Protein AF-A0A7X7BXB7-F1 (afdb_monomer_lite)

Sequence (215 aa):
MKTTFNKAFLAKDCDIIKVPRLQRDYVQGTNTGVKEGFCQSIISAIDKDNRIPMDLNFVYGLHENQYFIPIDGQQRLTTLWILHLYIHSRSSSIDEICQFQYFTRDSARLFCDAIRLHLRDICHKDTLNIEDQKWYYDSWSKDTTVVGIIATLTYFHDAWKSKEVSFFDEAWKFVYEQLHSLILDMQRNKKAEIFKEAVSTDEAPDYLQVISEPM

Secondary structure (DSSP, 8-state):
----STTSSSTTSPPEEEE-TTPPP--TTT-HHHHHHHHHHHHHHHHSSS---------EEEEETTEEEEEE-HHHHHHHHHHHHHHHHHSS--SPPPPEEESS-HHHHHHHHHHHHHHHHHTTSSS--GGGSTT--GGGGG-HHHHHHHHHHHHHHHHHTTS-HHHHHHHHHHHHHHHHHHHHHHHH-GGGGGGSSPPPTTT-TTHHHH-SS--

Foldseek 3Di:
DDDAPPADFFPDLHQAEEEDPVDDALQCLVPCVSLCVQVVLLLVQLVDPNRDQRCLDAFAFDDDRSYTYTPDCRSSVLLLLLVLLLLVLLAPDPTDRHHYAHNPCVLLRLLSVVCSVCVNVQLQDLFSPVCPDPSHDPVSVVGRNSSSSNSSNRVVSNSDNPPHNVSSNVSNVVSVVSVVVSVSVNVVPCPNVVVPDWDDCVNPVCPCVPDVDTD

Radius of gyration: 18.43 Å; chains: 1; bounding box: 36×47×54 Å

Structure (mmCIF, N/CA/C/O backbone):
data_AF-A0A7X7BXB7-F1
#
_entry.id   AF-A0A7X7BXB7-F1
#
loop_
_atom_site.group_PDB
_atom_site.id
_atom_site.type_symbol
_atom_site.label_atom_id
_atom_site.label_alt_id
_atom_site.label_comp_id
_atom_site.label_asym_id
_atom_site.label_entity_id
_atom_site.label_seq_id
_atom_site.pdbx_PDB_ins_code
_atom_site.Cartn_x
_atom_site.Cartn_y
_atom_site.Cartn_z
_atom_site.occupancy
_atom_site.B_iso_or_equiv
_atom_site.auth_seq_id
_atom_site.auth_comp_id
_atom_site.auth_asym_id
_atom_site.auth_atom_id
_atom_site.pdbx_PDB_model_num
ATOM 1 N N . MET A 1 1 ? -1.417 14.103 -34.517 1.00 29.70 1 MET A N 1
ATOM 2 C CA . MET A 1 1 ? -1.374 14.881 -33.261 1.00 29.70 1 MET A CA 1
ATOM 3 C C . MET A 1 1 ? -0.808 13.946 -32.199 1.00 29.70 1 MET A C 1
ATOM 5 O O . MET A 1 1 ? -1.381 12.886 -32.001 1.00 29.70 1 MET A O 1
ATOM 9 N N . LYS A 1 2 ? 0.399 14.223 -31.683 1.00 29.23 2 LYS A N 1
ATOM 10 C CA . LYS A 1 2 ? 1.113 13.343 -30.740 1.00 29.23 2 LYS A CA 1
ATOM 11 C C . LYS A 1 2 ? 0.559 13.586 -29.341 1.00 29.23 2 LYS A C 1
ATOM 13 O O . LYS A 1 2 ? 0.754 14.672 -28.806 1.00 29.23 2 LYS A O 1
ATOM 18 N N . THR A 1 3 ? -0.119 12.599 -28.776 1.00 24.55 3 THR A N 1
ATOM 19 C CA . THR A 1 3 ? -0.618 12.668 -27.403 1.00 24.55 3 THR A CA 1
ATOM 20 C C . THR A 1 3 ? 0.348 11.892 -26.519 1.00 24.55 3 THR A C 1
ATOM 22 O O . THR A 1 3 ? 0.518 10.687 -26.680 1.00 24.55 3 THR A O 1
ATOM 25 N N . THR A 1 4 ? 1.051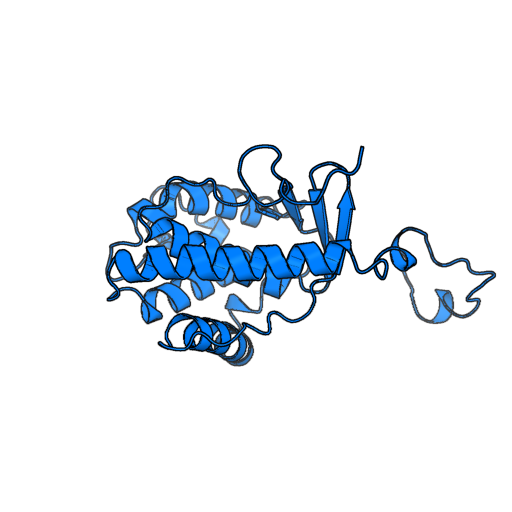 12.609 -25.650 1.00 32.56 4 THR A N 1
ATOM 26 C CA . THR A 1 4 ? 1.964 12.055 -24.648 1.00 32.56 4 THR A CA 1
ATOM 27 C C . THR A 1 4 ? 1.170 11.563 -23.440 1.00 32.56 4 THR A C 1
ATOM 29 O O . THR A 1 4 ? 0.154 12.150 -23.074 1.00 32.56 4 THR A O 1
ATOM 32 N N . PHE A 1 5 ? 1.688 10.519 -22.805 1.00 37.44 5 PHE A N 1
ATOM 33 C CA . PHE A 1 5 ? 1.173 9.740 -21.675 1.00 37.44 5 PHE A CA 1
ATOM 34 C C . PHE A 1 5 ? 0.815 10.481 -20.366 1.00 37.44 5 PHE A C 1
ATOM 36 O O . PHE A 1 5 ? 0.563 9.870 -19.333 1.00 37.44 5 PHE A O 1
ATOM 43 N N . ASN A 1 6 ? 0.742 11.808 -20.376 1.00 30.59 6 ASN A N 1
ATOM 44 C CA . ASN A 1 6 ? 0.445 12.638 -19.204 1.00 30.59 6 ASN A CA 1
ATOM 45 C C . ASN A 1 6 ? -0.943 12.404 -18.569 1.00 30.59 6 ASN A C 1
ATOM 47 O O . ASN A 1 6 ? -1.319 13.134 -17.663 1.00 30.59 6 ASN A O 1
ATOM 51 N N . LYS A 1 7 ? -1.729 11.436 -19.045 1.00 34.31 7 LYS A N 1
ATOM 52 C CA . LYS A 1 7 ? -3.164 11.310 -18.769 1.00 34.31 7 LYS A CA 1
ATOM 53 C C . LYS A 1 7 ? -3.573 10.085 -17.940 1.00 34.31 7 LYS A C 1
ATOM 55 O O . LYS A 1 7 ? -4.645 10.108 -17.357 1.00 34.31 7 LYS A O 1
ATOM 60 N N . ALA A 1 8 ? -2.709 9.080 -17.816 1.00 35.41 8 ALA A N 1
ATOM 61 C CA . ALA A 1 8 ? -3.044 7.787 -17.213 1.00 35.41 8 ALA A CA 1
ATOM 62 C C . ALA A 1 8 ? -3.136 7.787 -15.678 1.00 35.41 8 ALA A C 1
ATOM 64 O O . ALA A 1 8 ? -4.033 7.188 -15.094 1.00 35.41 8 ALA A O 1
ATOM 65 N N . PHE A 1 9 ? -2.195 8.460 -15.013 1.00 38.09 9 PHE A N 1
ATOM 66 C CA . PHE A 1 9 ? -2.019 8.404 -13.552 1.00 38.09 9 PHE A CA 1
ATOM 67 C C . PHE A 1 9 ? -2.520 9.652 -12.818 1.00 38.09 9 PHE A C 1
ATOM 69 O O . PHE A 1 9 ? -2.323 9.805 -11.617 1.00 38.09 9 PHE A O 1
ATOM 76 N N . LEU A 1 10 ? -3.151 10.560 -13.557 1.00 43.66 10 LEU A N 1
ATOM 77 C CA . LEU A 1 10 ? -3.536 11.888 -13.116 1.00 43.66 10 LEU A CA 1
ATOM 78 C C . LEU A 1 10 ? -4.957 12.164 -13.540 1.00 43.66 10 LEU A C 1
ATOM 80 O O . LEU A 1 10 ? -5.260 12.083 -14.727 1.00 43.66 10 LEU A O 1
ATOM 84 N N . ALA A 1 11 ? -5.790 12.525 -12.575 1.00 35.28 11 ALA A N 1
ATOM 85 C CA . ALA A 1 11 ? -7.172 12.938 -12.746 1.00 35.28 11 ALA A CA 1
ATOM 86 C C . ALA A 1 11 ? -7.401 13.796 -14.010 1.00 35.28 11 ALA A C 1
ATOM 88 O O . ALA A 1 11 ? -7.233 15.018 -14.005 1.00 35.28 11 ALA A O 1
ATOM 89 N N . LYS A 1 12 ? -7.774 13.118 -15.102 1.00 36.06 12 LYS A N 1
ATOM 90 C CA . LYS A 1 12 ? -8.824 13.500 -16.057 1.00 36.06 12 LYS A CA 1
ATOM 91 C C . LYS A 1 12 ? -9.137 12.410 -17.091 1.00 36.06 12 LYS A C 1
ATOM 93 O O . LYS A 1 12 ? -10.220 12.478 -17.650 1.00 36.06 12 LYS A O 1
ATOM 98 N N . ASP A 1 13 ? -8.273 11.403 -17.279 1.00 40.94 13 ASP A N 1
ATOM 99 C CA . ASP A 1 13 ? -8.516 10.233 -18.151 1.00 40.94 13 ASP A CA 1
ATOM 100 C C . ASP A 1 13 ? -7.926 8.941 -17.515 1.00 40.94 13 ASP A C 1
ATOM 102 O O . ASP A 1 13 ? -7.011 8.330 -18.057 1.00 40.94 13 ASP A O 1
ATOM 106 N N . CYS A 1 14 ? -8.386 8.576 -16.310 1.00 44.91 14 CYS A N 1
ATOM 107 C CA . CYS A 1 14 ? -7.757 7.579 -15.425 1.00 44.91 14 CYS A CA 1
ATOM 108 C C . CYS A 1 14 ? -7.590 6.186 -16.073 1.00 44.91 14 CYS A C 1
ATOM 110 O O . CYS A 1 14 ? -8.587 5.519 -16.360 1.00 44.91 14 CYS A O 1
ATOM 112 N N . ASP A 1 15 ? -6.343 5.720 -16.218 1.00 54.09 15 ASP A N 1
ATOM 113 C CA . ASP A 1 15 ? -6.073 4.315 -16.512 1.00 54.09 15 ASP A CA 1
ATOM 114 C C . ASP A 1 15 ? -6.218 3.496 -15.224 1.00 54.09 15 ASP A C 1
ATOM 116 O O . ASP A 1 15 ? -5.484 3.681 -14.252 1.00 54.09 15 ASP A O 1
ATOM 120 N N . ILE A 1 16 ? -7.169 2.573 -15.203 1.00 65.50 16 ILE A N 1
ATOM 121 C CA . ILE A 1 16 ? -7.414 1.669 -14.085 1.00 65.50 16 ILE A CA 1
ATOM 122 C C . ILE A 1 16 ? -6.360 0.558 -14.131 1.00 65.50 16 ILE A C 1
ATOM 124 O O . ILE A 1 16 ? -6.262 -0.184 -15.115 1.00 65.50 16 ILE A O 1
ATOM 128 N N . ILE A 1 17 ? -5.589 0.389 -13.054 1.00 71.50 17 ILE A N 1
ATOM 129 C CA . ILE A 1 17 ? -4.703 -0.772 -12.924 1.00 71.50 17 ILE A CA 1
ATOM 130 C C . ILE A 1 17 ? -5.580 -2.000 -12.717 1.00 71.50 17 ILE A C 1
ATOM 132 O O . ILE A 1 17 ? -6.248 -2.143 -11.689 1.00 71.50 17 ILE A O 1
ATOM 136 N N . LYS A 1 18 ? -5.566 -2.897 -13.698 1.00 73.81 18 LYS A N 1
ATOM 137 C CA . LYS A 1 18 ? -6.394 -4.094 -13.720 1.00 73.81 18 LYS A CA 1
ATOM 138 C C . LYS A 1 18 ? -5.528 -5.324 -13.548 1.00 73.81 18 LYS A C 1
ATOM 140 O O . LYS A 1 18 ? -4.946 -5.858 -14.484 1.00 73.81 18 LYS A O 1
ATOM 145 N N . VAL A 1 19 ? -5.491 -5.782 -12.315 1.00 74.12 19 VAL A N 1
ATOM 146 C CA . VAL A 1 19 ? -4.716 -6.925 -11.863 1.00 74.12 19 VAL A CA 1
ATOM 147 C C . VAL A 1 19 ? -5.378 -8.219 -12.388 1.00 74.12 19 VAL A C 1
ATOM 149 O O . VAL A 1 19 ? -6.537 -8.483 -12.032 1.00 74.12 19 VAL A O 1
ATOM 152 N N . PRO A 1 20 ? -4.727 -8.994 -13.284 1.00 70.06 20 PRO A N 1
ATOM 153 C CA . PRO A 1 20 ? -5.379 -10.064 -14.046 1.00 70.06 20 PRO A CA 1
ATOM 154 C C . PRO A 1 20 ? -5.681 -11.321 -13.214 1.00 70.06 20 PRO A C 1
ATOM 156 O O . PRO A 1 20 ? -5.160 -11.522 -12.120 1.00 70.06 20 PRO A O 1
ATOM 159 N N . ARG A 1 21 ? -6.526 -12.207 -13.764 1.00 62.50 21 ARG A N 1
ATOM 160 C CA . ARG A 1 21 ? -6.995 -13.442 -13.101 1.00 62.50 21 ARG A CA 1
ATOM 161 C C . ARG A 1 21 ? -5.872 -14.409 -12.725 1.00 62.50 21 ARG A C 1
ATOM 163 O O . ARG A 1 21 ? -5.960 -15.043 -11.681 1.00 62.50 21 ARG A O 1
ATOM 170 N N . LEU A 1 22 ? -4.849 -14.541 -13.574 1.00 56.59 22 LEU A N 1
ATOM 171 C CA . LEU A 1 22 ? -3.759 -15.516 -13.410 1.00 56.59 22 LEU A CA 1
ATOM 172 C C . LEU A 1 22 ? -2.789 -15.163 -12.259 1.00 56.59 22 LEU A C 1
ATOM 174 O O . LEU A 1 22 ? -1.763 -15.814 -12.072 1.00 56.59 22 LEU A O 1
ATOM 178 N N . GLN A 1 23 ? -3.093 -14.117 -11.492 1.00 62.25 23 GLN A N 1
ATOM 179 C CA . GLN A 1 23 ? -2.235 -13.600 -10.446 1.00 62.25 23 GLN A CA 1
ATOM 180 C C . GLN A 1 23 ? -2.406 -14.336 -9.113 1.00 62.25 23 GLN A C 1
ATOM 182 O O . GLN A 1 23 ? -3.511 -14.512 -8.592 1.00 62.25 23 GLN A O 1
ATOM 187 N N . ARG A 1 24 ? -1.263 -14.692 -8.521 1.00 66.88 24 ARG A N 1
ATOM 188 C CA . ARG A 1 24 ? -1.178 -15.254 -7.169 1.00 66.88 24 ARG A CA 1
ATOM 189 C C . ARG A 1 24 ? -1.535 -14.213 -6.110 1.00 66.88 24 ARG A C 1
ATOM 191 O O . ARG A 1 24 ? -1.408 -13.010 -6.327 1.00 66.88 24 ARG A O 1
ATOM 198 N N . ASP A 1 25 ? -1.951 -14.706 -4.952 1.00 76.44 25 ASP A N 1
ATOM 199 C CA . ASP A 1 25 ? -2.215 -13.913 -3.751 1.00 76.44 25 ASP A CA 1
ATOM 200 C C . ASP A 1 25 ? -1.079 -12.917 -3.473 1.00 76.44 25 ASP A C 1
ATOM 202 O O . ASP A 1 25 ? 0.097 -13.220 -3.710 1.00 76.44 25 ASP A O 1
ATOM 206 N N . TYR A 1 26 ? -1.411 -11.737 -2.938 1.00 81.88 26 TYR A N 1
ATOM 207 C CA . TYR A 1 26 ? -0.400 -10.785 -2.471 1.00 81.88 26 TYR A CA 1
ATOM 208 C C . TYR A 1 26 ? 0.261 -11.289 -1.177 1.00 81.88 26 TYR A C 1
ATOM 210 O O . TYR A 1 26 ? -0.068 -10.877 -0.069 1.00 81.88 26 TYR A O 1
ATOM 218 N N . VAL A 1 27 ? 1.212 -12.210 -1.333 1.00 79.31 27 VAL A N 1
ATOM 219 C CA . VAL A 1 27 ? 1.952 -12.850 -0.232 1.00 79.31 27 VAL A CA 1
ATOM 220 C C . VAL A 1 27 ? 3.173 -12.051 0.218 1.00 79.31 27 VAL A C 1
ATOM 222 O O . VAL A 1 27 ? 3.674 -12.268 1.321 1.00 79.31 27 VAL A O 1
ATOM 225 N N . GLN A 1 28 ? 3.657 -11.107 -0.601 1.00 77.56 28 GLN A N 1
ATOM 226 C CA . GLN A 1 28 ? 4.761 -10.224 -0.220 1.00 77.56 28 GLN A CA 1
ATOM 227 C C . GLN A 1 28 ? 4.433 -9.449 1.058 1.00 77.56 28 GLN A C 1
ATOM 229 O O . GLN A 1 28 ? 5.307 -9.328 1.900 1.00 77.56 28 GLN A O 1
ATOM 234 N N . GLY A 1 29 ? 3.185 -9.017 1.271 1.00 67.31 29 GLY A N 1
ATOM 235 C CA . GLY A 1 29 ? 2.796 -8.302 2.494 1.00 67.31 29 GLY A CA 1
ATOM 236 C C . GLY A 1 29 ? 2.905 -9.125 3.788 1.00 67.31 29 GLY A C 1
ATOM 237 O O . GLY A 1 29 ? 3.111 -8.567 4.867 1.00 67.31 29 GLY A O 1
ATOM 238 N N . THR A 1 30 ? 2.820 -10.453 3.699 1.00 73.12 30 THR A N 1
ATOM 239 C CA . THR A 1 30 ? 2.944 -11.359 4.854 1.00 73.12 30 THR A CA 1
ATOM 240 C C . THR A 1 30 ? 4.331 -11.995 4.977 1.00 73.12 30 THR A C 1
ATOM 242 O O . THR A 1 30 ? 4.664 -12.525 6.033 1.00 73.12 30 THR A O 1
ATOM 245 N N . ASN A 1 31 ? 5.163 -11.939 3.933 1.00 77.75 31 ASN A N 1
ATOM 246 C CA . ASN A 1 31 ? 6.540 -12.433 3.958 1.00 77.75 31 ASN A CA 1
ATOM 247 C C . ASN A 1 31 ? 7.482 -11.348 4.498 1.00 77.75 31 ASN A C 1
ATOM 249 O O . ASN A 1 31 ? 7.853 -10.433 3.766 1.00 77.75 31 ASN A O 1
ATOM 253 N N . THR A 1 32 ? 7.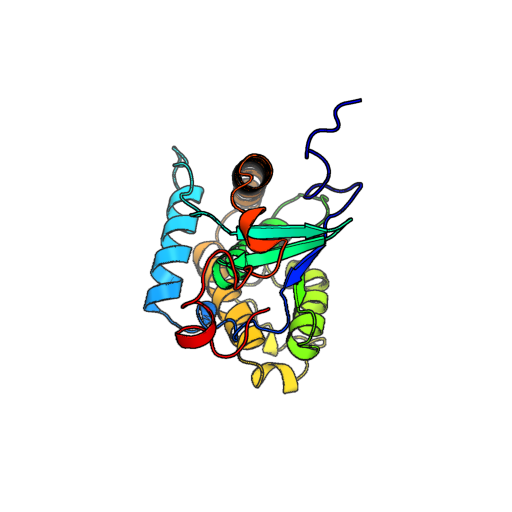874 -11.451 5.769 1.00 70.94 32 THR A N 1
ATOM 254 C CA . THR A 1 32 ? 8.685 -10.436 6.464 1.00 70.94 32 THR A CA 1
ATOM 255 C C . THR A 1 32 ? 9.978 -10.098 5.728 1.00 70.94 32 THR A C 1
ATOM 257 O O . THR A 1 32 ? 10.183 -8.934 5.413 1.00 70.94 32 THR A O 1
ATOM 260 N N . GLY A 1 33 ? 10.788 -11.085 5.332 1.00 70.38 33 GLY A N 1
ATOM 261 C CA . GLY A 1 33 ? 12.073 -10.825 4.668 1.00 70.38 33 GLY A CA 1
ATOM 262 C C . GLY A 1 33 ? 11.948 -10.105 3.317 1.00 70.38 33 GLY A C 1
ATOM 263 O O . GLY A 1 33 ? 12.702 -9.175 3.033 1.00 70.38 33 GLY A O 1
ATOM 264 N N . VAL A 1 34 ? 10.973 -10.493 2.486 1.00 68.00 34 VAL A N 1
ATOM 265 C CA . VAL A 1 34 ? 10.758 -9.871 1.162 1.00 68.00 34 VAL A CA 1
ATOM 266 C C . VAL A 1 34 ? 10.061 -8.512 1.288 1.00 68.00 34 VAL A C 1
ATOM 268 O O . VAL A 1 34 ? 10.423 -7.563 0.586 1.00 68.00 34 VAL A O 1
ATOM 271 N N . LYS A 1 35 ? 9.080 -8.395 2.194 1.00 74.44 35 LYS A N 1
ATOM 272 C CA . LYS A 1 35 ? 8.406 -7.132 2.518 1.00 74.44 35 LYS A CA 1
ATOM 273 C C . LYS A 1 35 ? 9.402 -6.098 3.004 1.00 74.44 35 LYS A C 1
ATOM 275 O O . LYS A 1 35 ? 9.432 -4.998 2.465 1.00 74.44 35 LYS A O 1
ATOM 280 N N . GLU A 1 36 ? 10.180 -6.454 4.021 1.00 76.06 36 GLU A N 1
ATOM 281 C CA . GLU A 1 36 ? 11.086 -5.543 4.708 1.00 76.06 36 GLU A CA 1
ATOM 282 C C .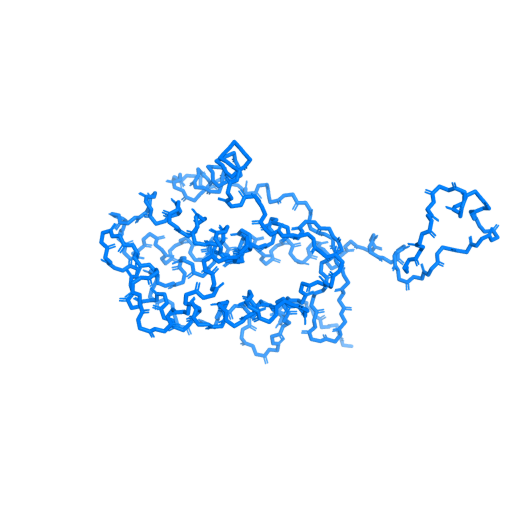 GLU A 1 36 ? 12.148 -5.041 3.743 1.00 76.06 36 GLU A C 1
ATOM 284 O O . GLU A 1 36 ? 12.343 -3.840 3.675 1.00 76.06 36 GLU A O 1
ATOM 289 N N . GLY A 1 37 ? 12.740 -5.892 2.898 1.00 81.38 37 GLY A N 1
ATOM 290 C CA . GLY A 1 37 ? 13.721 -5.436 1.906 1.00 81.38 37 GLY A CA 1
ATOM 291 C C . GLY A 1 37 ? 13.182 -4.342 0.973 1.00 81.38 37 GLY A C 1
ATOM 292 O O . GLY A 1 37 ? 13.763 -3.259 0.868 1.00 81.38 37 GLY A O 1
ATOM 293 N N . PHE A 1 38 ? 12.043 -4.595 0.319 1.00 80.94 38 PHE A N 1
ATOM 294 C CA . PHE A 1 38 ? 11.469 -3.640 -0.634 1.00 80.94 38 PHE A CA 1
ATOM 295 C C . PHE A 1 38 ? 10.877 -2.408 0.066 1.00 80.94 38 PHE A C 1
ATOM 297 O O . PHE A 1 38 ? 11.188 -1.280 -0.308 1.00 80.94 38 PHE A O 1
ATOM 304 N N . CYS A 1 39 ? 10.098 -2.586 1.134 1.00 84.50 39 CYS A N 1
ATOM 305 C CA . CYS A 1 39 ? 9.510 -1.463 1.867 1.00 84.50 39 CYS A CA 1
ATOM 306 C C . CYS A 1 39 ? 10.586 -0.607 2.549 1.00 84.50 39 CYS A C 1
ATOM 308 O O . CYS A 1 39 ? 10.491 0.615 2.514 1.00 84.50 39 CYS A O 1
ATOM 310 N N . GLN A 1 40 ? 11.653 -1.207 3.087 1.00 85.12 40 GLN A N 1
ATOM 311 C CA . GLN A 1 40 ? 12.779 -0.465 3.656 1.00 85.12 40 GLN A CA 1
ATOM 312 C C . GLN A 1 40 ? 13.530 0.328 2.586 1.00 85.12 40 GLN A C 1
ATOM 314 O O . GLN A 1 40 ? 13.964 1.445 2.868 1.00 85.12 40 GLN A O 1
ATOM 319 N N . SER A 1 41 ? 13.674 -0.199 1.362 1.00 84.19 41 SER A N 1
ATOM 320 C CA . SER A 1 41 ? 14.263 0.576 0.261 1.00 84.19 41 SER A CA 1
ATOM 321 C C . SER A 1 41 ? 13.412 1.797 -0.101 1.00 84.19 41 SER A C 1
ATOM 323 O O . SER A 1 41 ? 13.962 2.885 -0.260 1.00 84.19 41 SER A O 1
ATOM 325 N N . ILE A 1 42 ? 12.080 1.648 -0.121 1.00 85.94 42 ILE A N 1
ATOM 326 C CA . ILE A 1 42 ? 11.128 2.743 -0.350 1.00 85.94 42 ILE A CA 1
ATOM 327 C C . ILE A 1 42 ? 11.252 3.784 0.764 1.00 85.94 42 ILE A C 1
ATOM 329 O O . ILE A 1 42 ? 11.452 4.965 0.486 1.00 85.94 42 ILE A O 1
ATOM 333 N N . ILE A 1 43 ? 11.183 3.344 2.025 1.00 88.25 43 ILE A N 1
ATOM 334 C CA . ILE A 1 43 ? 11.273 4.224 3.196 1.00 88.25 43 ILE A CA 1
ATOM 335 C C . ILE A 1 43 ? 12.590 4.992 3.166 1.00 88.25 43 ILE A C 1
ATOM 337 O O . ILE A 1 43 ? 12.603 6.212 3.269 1.00 88.25 43 ILE A O 1
ATOM 341 N N . SER A 1 44 ? 13.700 4.295 2.929 1.00 86.62 44 SER A N 1
ATOM 342 C CA . SER A 1 44 ? 15.029 4.905 2.880 1.00 86.62 44 SER A CA 1
ATOM 343 C C . SER A 1 44 ? 15.192 5.906 1.733 1.00 86.62 44 SER A C 1
ATOM 345 O O . SER A 1 44 ? 16.003 6.822 1.856 1.00 86.62 44 SER A O 1
ATOM 347 N N . ALA A 1 45 ? 14.476 5.730 0.619 1.00 86.06 45 ALA A N 1
ATOM 348 C CA . ALA A 1 45 ? 14.486 6.672 -0.498 1.00 86.06 45 ALA A CA 1
ATOM 349 C C . ALA A 1 45 ? 13.673 7.943 -0.194 1.00 86.06 45 ALA A C 1
ATOM 351 O O . ALA A 1 45 ? 14.065 9.025 -0.625 1.00 86.06 45 ALA A O 1
ATOM 352 N N . ILE A 1 46 ? 12.580 7.823 0.568 1.00 87.44 46 ILE A N 1
ATOM 353 C CA . ILE A 1 46 ? 11.690 8.940 0.920 1.00 87.44 46 ILE A CA 1
ATOM 354 C C . ILE A 1 46 ? 12.226 9.744 2.118 1.00 87.44 46 ILE A C 1
ATOM 356 O O . ILE A 1 46 ? 12.172 10.973 2.095 1.00 87.44 46 ILE A O 1
ATOM 360 N N . ASP A 1 47 ? 12.763 9.071 3.140 1.00 86.94 47 ASP A N 1
ATOM 361 C CA . ASP A 1 47 ? 13.159 9.687 4.418 1.00 86.94 47 ASP A CA 1
ATOM 362 C C . ASP A 1 47 ? 14.463 10.496 4.365 1.00 86.94 47 ASP A C 1
ATOM 364 O O . ASP A 1 47 ? 14.734 11.265 5.285 1.00 86.94 47 ASP A O 1
ATOM 368 N N . LYS A 1 48 ? 15.302 10.316 3.340 1.00 76.88 48 LYS A N 1
ATOM 369 C CA . LYS A 1 48 ? 16.608 10.988 3.256 1.00 76.88 48 LYS A CA 1
ATOM 370 C C . LYS A 1 48 ? 16.489 12.381 2.636 1.00 76.88 48 LYS A C 1
ATOM 372 O O . LYS A 1 48 ? 15.868 12.534 1.589 1.00 76.88 48 LYS A O 1
ATOM 377 N N . ASP A 1 49 ? 17.212 13.347 3.209 1.00 66.31 49 ASP A N 1
ATOM 378 C CA . ASP A 1 49 ? 17.300 14.734 2.711 1.00 66.31 49 ASP A CA 1
ATOM 379 C C . ASP A 1 49 ? 17.779 14.821 1.248 1.00 66.31 49 ASP A C 1
ATOM 381 O O . ASP A 1 49 ? 17.339 15.681 0.492 1.00 66.31 49 ASP A O 1
ATOM 385 N N . ASN A 1 50 ? 18.624 13.877 0.816 1.00 60.56 50 ASN A N 1
ATOM 386 C CA . ASN A 1 50 ? 18.986 13.665 -0.587 1.00 60.56 50 ASN A CA 1
ATOM 387 C C . ASN A 1 50 ? 18.249 12.437 -1.125 1.00 60.56 50 ASN A C 1
ATOM 389 O O . ASN A 1 50 ? 18.857 11.371 -1.265 1.00 60.56 50 ASN A O 1
ATOM 393 N N . ARG A 1 51 ? 16.941 12.576 -1.373 1.00 69.62 51 ARG A N 1
ATOM 394 C CA . ARG A 1 51 ? 16.086 11.501 -1.898 1.00 69.62 51 ARG A CA 1
ATOM 395 C C . ARG A 1 51 ? 16.758 10.829 -3.090 1.00 69.62 51 ARG A C 1
ATOM 397 O O . ARG A 1 51 ? 16.970 11.439 -4.138 1.00 69.62 51 ARG A O 1
ATOM 404 N N . ILE A 1 52 ? 17.152 9.578 -2.892 1.00 66.81 52 ILE A N 1
ATOM 405 C CA . ILE A 1 52 ? 17.832 8.783 -3.912 1.00 66.81 52 ILE A CA 1
ATOM 406 C C . ILE A 1 52 ? 16.748 8.277 -4.871 1.00 66.81 52 ILE A C 1
ATOM 408 O O . ILE A 1 52 ? 15.683 7.882 -4.384 1.00 66.81 52 ILE A O 1
ATOM 412 N N . PRO A 1 53 ? 16.982 8.266 -6.199 1.00 66.19 53 PRO A N 1
ATOM 413 C CA . PRO A 1 53 ? 16.058 7.648 -7.140 1.00 66.19 53 PRO A CA 1
ATOM 414 C C . PRO A 1 53 ? 15.674 6.251 -6.668 1.00 66.19 53 PRO A C 1
ATOM 416 O O . PRO A 1 53 ? 16.533 5.444 -6.298 1.00 66.19 53 PRO A O 1
ATOM 419 N N . MET A 1 54 ? 14.373 5.989 -6.637 1.00 68.38 54 MET A N 1
ATOM 420 C CA . MET A 1 54 ? 13.873 4.708 -6.180 1.00 68.38 54 MET A CA 1
ATOM 421 C C . MET A 1 54 ? 14.043 3.715 -7.324 1.00 68.38 54 MET A C 1
ATOM 423 O O . MET A 1 54 ? 13.405 3.863 -8.365 1.00 68.38 54 MET A O 1
ATOM 427 N N . ASP A 1 55 ? 14.893 2.702 -7.150 1.00 65.56 55 ASP A N 1
ATOM 428 C CA . ASP A 1 55 ? 14.937 1.590 -8.100 1.00 65.56 55 ASP A CA 1
ATOM 429 C C . ASP A 1 55 ? 13.707 0.701 -7.890 1.00 65.56 55 ASP A C 1
ATOM 431 O O . ASP A 1 55 ? 13.717 -0.315 -7.190 1.00 65.56 55 ASP A O 1
ATOM 435 N N . LEU A 1 56 ? 12.603 1.134 -8.494 1.00 65.06 56 LEU A N 1
ATOM 436 C CA . LEU A 1 56 ? 11.328 0.431 -8.472 1.00 65.06 56 LEU A CA 1
ATOM 437 C C . LEU A 1 56 ? 11.381 -0.907 -9.213 1.00 65.06 56 LEU A C 1
ATOM 439 O O . LEU A 1 56 ? 10.471 -1.723 -9.038 1.00 65.06 56 LEU A O 1
ATOM 443 N N . ASN A 1 57 ? 12.462 -1.156 -9.971 1.00 60.50 57 ASN A N 1
ATOM 444 C CA . ASN A 1 57 ? 12.587 -2.209 -10.966 1.00 60.50 57 ASN A CA 1
ATOM 445 C C . ASN A 1 57 ? 11.433 -2.180 -11.998 1.00 60.50 57 ASN A C 1
ATOM 447 O O . ASN A 1 57 ? 10.359 -1.620 -11.782 1.00 60.50 57 ASN A O 1
ATOM 451 N N . PHE A 1 58 ? 11.636 -2.779 -13.168 1.00 59.66 58 PHE A N 1
ATOM 452 C CA . PHE A 1 58 ? 10.620 -2.726 -14.223 1.00 59.66 58 PHE A CA 1
ATOM 453 C C . PHE A 1 58 ? 9.372 -3.546 -13.852 1.00 59.66 58 PHE A C 1
ATOM 455 O O . PHE A 1 58 ? 9.474 -4.695 -13.421 1.00 59.66 58 PHE A O 1
ATOM 462 N N . VAL A 1 59 ? 8.196 -2.944 -14.041 1.00 65.88 59 VAL A N 1
ATOM 463 C CA . VAL A 1 59 ? 6.897 -3.629 -14.122 1.00 65.88 59 VAL A CA 1
ATOM 464 C C . VAL A 1 59 ? 6.603 -3.808 -15.613 1.00 65.88 59 VAL A C 1
ATOM 466 O O . VAL A 1 59 ? 6.883 -2.914 -16.408 1.00 65.88 59 VAL A O 1
ATOM 469 N N . TYR A 1 60 ? 6.078 -4.961 -16.018 1.00 65.12 60 TYR A N 1
ATOM 470 C CA . TYR A 1 60 ? 5.707 -5.210 -17.414 1.00 65.12 60 TYR A CA 1
ATOM 471 C C . TYR A 1 60 ? 4.200 -5.357 -17.507 1.00 65.12 60 TYR A C 1
ATOM 473 O O . TYR A 1 60 ? 3.595 -6.003 -16.657 1.00 65.12 60 TYR A O 1
ATOM 481 N N . GLY A 1 61 ? 3.582 -4.775 -18.530 1.00 67.31 61 GLY A N 1
ATOM 482 C CA . GLY A 1 61 ? 2.138 -4.837 -18.696 1.00 67.31 61 GLY A CA 1
ATOM 483 C C . GLY A 1 61 ? 1.666 -4.368 -20.060 1.00 67.31 61 GLY A C 1
ATOM 484 O O . GLY A 1 61 ? 2.412 -3.747 -20.818 1.00 67.31 61 GLY A O 1
ATOM 485 N N . LEU A 1 62 ? 0.414 -4.691 -20.353 1.00 68.31 62 LEU A N 1
ATOM 486 C CA . LEU A 1 62 ? -0.294 -4.266 -21.550 1.00 68.31 62 LEU A CA 1
ATOM 487 C C . LEU A 1 62 ? -1.111 -3.020 -21.229 1.00 68.31 62 LEU A C 1
ATOM 489 O O . LEU A 1 62 ? -1.682 -2.891 -20.145 1.00 68.31 62 LEU A O 1
ATOM 493 N N . HIS A 1 63 ? -1.158 -2.103 -22.188 1.00 67.19 63 HIS A N 1
ATOM 494 C CA . HIS A 1 63 ? -2.036 -0.945 -22.135 1.00 67.19 63 HIS A CA 1
ATOM 495 C C . HIS A 1 63 ? -3.188 -1.172 -23.110 1.00 67.19 63 HIS A C 1
ATOM 497 O O . HIS A 1 63 ? -2.960 -1.318 -24.312 1.00 67.19 63 HIS A O 1
ATOM 503 N N . GLU A 1 64 ? -4.407 -1.253 -22.580 1.00 68.88 64 GLU A N 1
ATOM 504 C CA . GLU A 1 64 ? -5.630 -1.488 -23.347 1.00 68.88 64 GLU A CA 1
ATOM 505 C C . GLU A 1 64 ? -6.695 -0.461 -22.959 1.00 68.88 64 GLU A C 1
ATOM 507 O O . GLU A 1 64 ? -7.257 -0.506 -21.865 1.00 68.88 64 GLU A O 1
ATOM 512 N N . ASN A 1 65 ? -7.033 0.444 -23.882 1.00 72.50 65 ASN A N 1
ATOM 513 C CA . ASN A 1 65 ? -7.990 1.532 -23.658 1.00 72.50 65 ASN A CA 1
ATOM 514 C C . ASN A 1 65 ? -7.624 2.394 -22.437 1.00 72.50 65 ASN A C 1
ATOM 516 O O . ASN A 1 65 ? -6.674 3.165 -22.512 1.00 72.50 65 ASN A O 1
ATOM 520 N N . GLN A 1 66 ? -8.404 2.256 -21.359 1.00 70.94 66 GLN A N 1
ATOM 521 C CA . GLN A 1 66 ? -8.252 2.934 -20.073 1.00 70.94 66 GLN A CA 1
ATOM 522 C C . GLN A 1 66 ? -7.675 1.996 -18.993 1.00 70.94 66 GLN A C 1
ATOM 524 O O . GLN A 1 66 ? -7.960 2.160 -17.811 1.00 70.94 66 GLN A O 1
ATOM 529 N N . TYR A 1 67 ? -7.011 0.901 -19.371 1.00 71.12 67 TYR A N 1
ATOM 530 C CA . TYR A 1 67 ? -6.525 -0.106 -18.432 1.00 71.12 67 TYR A CA 1
ATOM 531 C C . TYR A 1 67 ? -5.037 -0.360 -18.616 1.00 71.12 67 TYR A C 1
ATOM 533 O O . TYR A 1 67 ? -4.555 -0.593 -19.726 1.00 71.12 67 TYR A O 1
ATOM 541 N N . PHE A 1 68 ? -4.329 -0.422 -17.490 1.00 73.38 68 PHE A N 1
ATOM 542 C CA . PHE A 1 68 ? -3.004 -1.021 -17.423 1.00 73.38 68 PHE A CA 1
ATOM 543 C C . PHE A 1 68 ? -3.113 -2.418 -16.809 1.00 73.38 68 PHE A C 1
ATOM 545 O O . PHE A 1 68 ? -3.518 -2.565 -15.654 1.00 73.38 68 PHE A O 1
ATOM 552 N N . ILE A 1 69 ? -2.756 -3.443 -17.579 1.00 75.00 69 ILE A N 1
ATOM 553 C CA . ILE A 1 69 ? -2.830 -4.849 -17.177 1.00 75.00 69 ILE A CA 1
ATOM 554 C C . ILE A 1 69 ? -1.401 -5.353 -16.936 1.00 75.00 69 ILE A C 1
ATOM 556 O O . ILE A 1 69 ? -0.689 -5.630 -17.905 1.00 75.00 69 ILE A O 1
ATOM 560 N N . PRO A 1 70 ? -0.938 -5.471 -15.678 1.00 73.50 70 PRO A N 1
ATOM 561 C CA . PRO A 1 70 ? 0.405 -5.961 -15.392 1.00 73.50 70 PRO A CA 1
ATOM 562 C C . PRO A 1 70 ? 0.541 -7.450 -15.755 1.00 73.50 70 PRO A C 1
ATOM 564 O O . PRO A 1 70 ? -0.186 -8.295 -15.231 1.00 73.50 70 PRO A O 1
ATOM 567 N N . ILE A 1 71 ? 1.513 -7.763 -16.612 1.00 70.31 71 ILE A N 1
ATOM 568 C CA . ILE A 1 71 ? 1.983 -9.120 -16.931 1.00 70.31 71 ILE A CA 1
ATOM 569 C C . ILE A 1 71 ? 2.940 -9.613 -15.833 1.00 70.31 71 ILE A C 1
ATOM 571 O O . ILE A 1 71 ? 2.812 -10.741 -15.370 1.00 70.31 71 ILE A O 1
ATOM 575 N N . ASP A 1 72 ? 3.865 -8.759 -15.382 1.00 72.75 72 ASP A N 1
ATOM 576 C CA . ASP A 1 72 ? 4.837 -9.055 -14.319 1.00 72.75 72 ASP A CA 1
ATOM 577 C C . ASP A 1 72 ? 5.025 -7.837 -13.396 1.00 72.75 72 ASP A C 1
ATOM 579 O O . ASP A 1 72 ? 4.641 -6.719 -13.734 1.00 72.75 72 ASP A O 1
ATOM 583 N N . GLY A 1 73 ? 5.587 -8.036 -12.202 1.00 74.81 73 GLY A N 1
ATOM 584 C CA . GLY A 1 73 ? 5.759 -6.985 -11.192 1.00 74.81 73 GLY A CA 1
ATOM 585 C C . GLY A 1 73 ? 4.488 -6.698 -10.388 1.00 74.81 73 GLY A C 1
ATOM 586 O O . GLY A 1 73 ? 4.406 -5.727 -9.643 1.00 74.81 73 GLY A O 1
ATOM 587 N N . GLN A 1 74 ? 3.501 -7.576 -10.497 1.00 78.19 74 GLN A N 1
ATOM 588 C CA . GLN A 1 74 ? 2.180 -7.470 -9.894 1.00 78.19 74 GLN A CA 1
ATOM 589 C C . GLN A 1 74 ? 2.178 -7.242 -8.364 1.00 78.19 74 GLN A C 1
ATOM 591 O O . GLN A 1 74 ? 1.450 -6.383 -7.857 1.00 78.19 74 GLN A O 1
ATOM 596 N N . GLN A 1 75 ? 3.016 -7.966 -7.610 1.00 81.88 75 GLN A N 1
ATOM 597 C CA . GLN A 1 75 ? 3.126 -7.773 -6.154 1.00 81.88 75 GLN A CA 1
ATOM 598 C C . GLN A 1 75 ? 3.770 -6.423 -5.806 1.00 81.88 75 GLN A C 1
ATOM 600 O O . GLN A 1 75 ? 3.286 -5.730 -4.915 1.00 81.88 75 GLN A O 1
ATOM 605 N N . ARG A 1 76 ? 4.779 -5.992 -6.575 1.00 81.25 76 ARG A N 1
ATOM 606 C CA . ARG A 1 76 ? 5.417 -4.676 -6.405 1.00 81.25 76 ARG A CA 1
ATOM 607 C C . ARG A 1 76 ? 4.432 -3.552 -6.689 1.00 81.25 76 ARG A C 1
ATOM 609 O O . ARG A 1 76 ? 4.342 -2.618 -5.902 1.00 81.25 76 ARG A O 1
ATOM 616 N N . LEU A 1 77 ? 3.651 -3.671 -7.763 1.00 79.88 77 LEU A N 1
ATOM 617 C CA . LEU A 1 77 ? 2.615 -2.699 -8.106 1.00 79.88 77 LEU A CA 1
ATOM 618 C C . LEU A 1 77 ? 1.556 -2.592 -7.004 1.00 79.88 77 LEU A C 1
ATOM 620 O O . LEU A 1 77 ? 1.133 -1.490 -6.671 1.00 79.88 77 LEU A O 1
ATOM 624 N N . THR A 1 78 ? 1.193 -3.719 -6.386 1.00 86.50 78 THR A N 1
ATOM 625 C CA . THR A 1 78 ? 0.313 -3.732 -5.210 1.00 86.50 78 THR A CA 1
ATOM 626 C C . THR A 1 78 ? 0.944 -2.955 -4.050 1.00 86.50 78 THR A C 1
ATOM 628 O O . THR A 1 78 ? 0.300 -2.073 -3.492 1.00 86.50 78 THR A O 1
ATOM 631 N N . THR A 1 79 ? 2.215 -3.207 -3.715 1.00 87.62 79 THR A N 1
ATOM 632 C CA . THR A 1 79 ? 2.933 -2.460 -2.665 1.00 87.62 79 THR A CA 1
ATOM 633 C C . THR A 1 79 ? 3.025 -0.961 -2.968 1.00 87.62 79 THR A C 1
ATOM 635 O O . THR A 1 79 ? 2.839 -0.146 -2.067 1.00 87.62 79 THR A O 1
ATOM 638 N N . LEU A 1 80 ? 3.272 -0.577 -4.223 1.00 84.06 80 LEU A N 1
ATOM 639 C CA . LEU A 1 80 ? 3.339 0.827 -4.639 1.00 84.06 80 LEU A CA 1
ATOM 640 C C . LEU A 1 80 ? 1.980 1.518 -4.579 1.00 84.06 80 LEU A C 1
ATOM 642 O O . LEU A 1 80 ? 1.898 2.670 -4.162 1.00 84.06 80 LEU A O 1
ATOM 646 N N . TRP A 1 81 ? 0.909 0.813 -4.935 1.00 85.56 81 TRP A N 1
ATOM 647 C CA . TRP A 1 81 ? -0.443 1.323 -4.751 1.00 85.56 81 TRP A CA 1
ATOM 648 C C . TRP A 1 81 ? -0.770 1.527 -3.264 1.00 85.56 81 TRP A C 1
ATOM 650 O O . TRP A 1 81 ? -1.316 2.565 -2.896 1.00 85.56 81 TRP A O 1
ATOM 660 N N . ILE A 1 82 ? -0.366 0.593 -2.396 1.00 91.25 82 ILE A N 1
ATOM 661 C CA . ILE A 1 82 ? -0.521 0.715 -0.938 1.00 91.25 82 ILE A CA 1
ATOM 662 C C . ILE A 1 82 ? 0.244 1.929 -0.394 1.00 91.25 82 ILE A C 1
ATOM 664 O O . ILE A 1 82 ? -0.310 2.707 0.381 1.00 91.25 82 ILE A O 1
ATOM 668 N N . LEU A 1 83 ? 1.499 2.107 -0.817 1.00 90.12 83 LEU A N 1
ATOM 669 C CA . LEU A 1 83 ? 2.328 3.267 -0.479 1.00 90.12 83 LEU A CA 1
ATOM 670 C C . LEU A 1 83 ? 1.630 4.573 -0.874 1.00 90.12 83 LEU A C 1
ATOM 672 O O . LEU A 1 83 ? 1.496 5.484 -0.059 1.00 90.12 83 LEU A O 1
ATOM 676 N N . HIS A 1 84 ? 1.176 4.644 -2.125 1.00 86.00 84 HIS A N 1
ATOM 677 C CA . HIS A 1 84 ? 0.485 5.800 -2.679 1.00 86.00 84 HIS A CA 1
ATOM 678 C C . HIS A 1 84 ? -0.783 6.122 -1.879 1.00 86.00 84 HIS A C 1
ATOM 680 O O . HIS A 1 84 ? -0.987 7.260 -1.463 1.00 86.00 84 HIS A O 1
ATOM 686 N N . LEU A 1 85 ? -1.600 5.109 -1.586 1.00 89.94 85 LEU A N 1
ATOM 687 C CA . LEU A 1 85 ? -2.800 5.247 -0.768 1.00 89.94 85 LEU A CA 1
ATOM 688 C C . LEU A 1 85 ? -2.483 5.772 0.648 1.00 89.94 85 LEU A C 1
ATOM 690 O O . LEU A 1 85 ? -3.156 6.687 1.125 1.00 89.94 85 LEU A O 1
ATOM 694 N N . TYR A 1 86 ? -1.449 5.241 1.308 1.00 93.81 86 TYR A N 1
ATOM 695 C CA . TYR A 1 86 ? -1.066 5.684 2.650 1.00 93.81 86 TYR A CA 1
ATOM 696 C C . TYR A 1 86 ? -0.574 7.136 2.667 1.00 93.81 86 TYR A C 1
ATOM 698 O O . TYR A 1 86 ? -1.072 7.940 3.458 1.00 93.81 86 TYR A O 1
ATOM 706 N N . ILE A 1 87 ? 0.342 7.505 1.766 1.00 91.88 87 ILE A N 1
ATOM 707 C CA . ILE A 1 87 ? 0.851 8.881 1.678 1.00 91.88 87 ILE A CA 1
ATOM 708 C C . ILE A 1 87 ? -0.290 9.855 1.387 1.00 91.88 87 ILE A C 1
ATOM 710 O O . ILE A 1 87 ? -0.393 10.874 2.067 1.00 91.88 87 ILE A O 1
ATOM 714 N N . HIS A 1 88 ? -1.186 9.521 0.447 1.00 89.56 88 HIS A N 1
ATOM 715 C CA . HIS A 1 88 ? -2.358 10.349 0.155 1.00 89.56 88 HIS A CA 1
ATOM 716 C C . HIS A 1 88 ? -3.175 10.619 1.413 1.00 89.56 88 HIS A C 1
ATOM 718 O O . HIS A 1 88 ? -3.441 11.779 1.725 1.00 89.56 88 HIS A O 1
ATOM 724 N N . SER A 1 89 ? -3.510 9.559 2.159 1.00 92.50 89 SER A N 1
ATOM 725 C CA . SER A 1 89 ? -4.354 9.639 3.356 1.00 92.50 89 SER A CA 1
ATOM 726 C C . SER A 1 89 ? -3.787 10.572 4.431 1.00 92.50 89 SER A C 1
ATOM 728 O O . SER A 1 89 ? -4.544 11.223 5.144 1.00 92.50 89 SER A O 1
ATOM 730 N N . ARG A 1 90 ? -2.456 10.692 4.493 1.00 94.56 90 ARG A N 1
ATOM 731 C CA . ARG A 1 90 ? -1.715 11.524 5.447 1.00 94.56 90 ARG A CA 1
ATOM 732 C C . ARG A 1 90 ? -1.351 12.917 4.917 1.00 94.56 90 ARG A C 1
ATOM 734 O O . ARG A 1 90 ? -0.927 13.763 5.702 1.00 94.56 90 ARG A O 1
ATOM 741 N N . SER A 1 91 ? -1.496 13.145 3.614 1.00 90.81 91 SER A N 1
ATOM 742 C CA . SER A 1 91 ? -1.188 14.410 2.938 1.00 90.81 91 SER A CA 1
ATOM 743 C C . SER A 1 91 ? -2.385 15.369 2.920 1.00 90.81 91 SER A C 1
ATOM 745 O O . SER A 1 91 ? -3.543 14.968 3.092 1.00 90.81 91 SER A O 1
ATOM 747 N N . SER A 1 92 ? -2.109 16.640 2.637 1.00 87.75 92 SER A N 1
ATOM 748 C CA . SER A 1 92 ? -3.111 17.666 2.335 1.00 87.75 92 SER A CA 1
ATOM 749 C C . SER A 1 92 ? -3.635 17.597 0.892 1.00 87.75 92 SER A C 1
ATOM 751 O O . SER A 1 92 ? -4.515 18.378 0.525 1.00 87.75 92 SER A O 1
ATOM 753 N N . SER A 1 93 ? -3.130 16.664 0.071 1.00 78.56 93 SER A N 1
ATOM 754 C CA . SER A 1 93 ? -3.540 16.529 -1.328 1.00 78.56 93 SER A CA 1
ATOM 755 C C . SER A 1 93 ? -5.027 16.183 -1.465 1.00 78.56 93 SER A C 1
ATOM 757 O O . SER A 1 93 ? -5.562 15.315 -0.770 1.00 78.56 93 SER A O 1
ATOM 759 N N . ILE A 1 94 ? -5.670 16.864 -2.416 1.00 75.38 94 ILE A N 1
ATOM 760 C CA . ILE A 1 94 ? -7.037 16.606 -2.887 1.00 75.38 94 ILE A CA 1
ATOM 761 C C . ILE A 1 94 ? -7.055 15.854 -4.224 1.00 75.38 94 ILE A C 1
ATOM 763 O O . ILE A 1 94 ? -8.124 15.657 -4.800 1.00 75.38 94 ILE A O 1
ATOM 767 N N . ASP A 1 95 ? -5.881 15.471 -4.734 1.00 72.56 95 ASP A N 1
ATOM 768 C CA . ASP A 1 95 ? -5.758 14.748 -5.995 1.00 72.56 95 ASP A CA 1
ATOM 769 C C . ASP A 1 95 ? -6.444 13.381 -5.892 1.00 72.56 95 ASP A C 1
ATOM 771 O O . ASP A 1 95 ? -6.529 12.779 -4.816 1.00 72.56 95 ASP A O 1
ATOM 775 N N . GLU A 1 96 ? -6.934 12.865 -7.018 1.00 66.69 96 GLU A N 1
ATOM 776 C CA . GLU A 1 96 ? -7.532 11.533 -7.036 1.00 66.69 96 GLU A CA 1
ATOM 777 C C . GLU A 1 96 ? -6.472 10.441 -6.862 1.00 66.69 96 GLU A C 1
ATOM 779 O O . GLU A 1 96 ? -5.378 10.488 -7.425 1.00 66.69 96 GLU A O 1
ATOM 784 N N . ILE A 1 97 ? -6.835 9.406 -6.106 1.00 70.75 97 ILE A N 1
ATOM 785 C CA . ILE A 1 97 ? -6.022 8.201 -5.959 1.00 70.75 97 ILE A CA 1
ATOM 786 C C . ILE A 1 97 ? -6.218 7.325 -7.198 1.00 70.75 97 ILE A C 1
ATOM 788 O O . ILE A 1 97 ? -7.357 7.058 -7.587 1.00 70.75 97 ILE A O 1
ATOM 792 N N . CYS A 1 98 ? -5.122 6.818 -7.767 1.00 67.25 98 CYS A N 1
ATOM 793 C CA . CYS A 1 98 ? -5.162 5.843 -8.853 1.00 67.25 98 CYS A CA 1
ATOM 794 C C . CYS A 1 98 ? -6.078 4.653 -8.506 1.00 67.25 98 CYS A C 1
ATOM 796 O O . CYS A 1 98 ? -5.989 4.061 -7.420 1.00 67.25 98 CYS A O 1
ATOM 798 N N . GLN A 1 99 ? -6.966 4.308 -9.441 1.00 69.06 99 GLN A N 1
ATOM 799 C CA . GLN A 1 99 ? -7.855 3.163 -9.300 1.00 69.06 99 GLN A CA 1
ATOM 800 C C . GLN A 1 99 ? -7.077 1.864 -9.520 1.00 69.06 99 GLN A C 1
ATOM 802 O O . GLN A 1 99 ? -6.404 1.680 -10.533 1.00 69.06 99 GLN A O 1
ATOM 807 N N . PHE A 1 100 ? -7.208 0.945 -8.568 1.00 74.44 100 PHE A N 1
ATOM 808 C CA . PHE A 1 100 ? -6.539 -0.348 -8.572 1.00 74.44 100 PHE A CA 1
ATOM 809 C C . PHE A 1 100 ? -7.572 -1.434 -8.310 1.00 74.44 100 PHE A C 1
ATOM 811 O O . PHE A 1 100 ? -8.264 -1.407 -7.294 1.00 74.44 100 PHE A O 1
ATOM 818 N N . GLN A 1 101 ? -7.707 -2.370 -9.246 1.00 74.56 101 GLN A N 1
ATOM 819 C CA . GLN A 1 101 ? -8.768 -3.369 -9.227 1.00 74.56 101 GLN A CA 1
ATOM 820 C C . GLN A 1 101 ? -8.212 -4.772 -9.457 1.00 74.56 101 GLN A C 1
ATOM 822 O O . GLN A 1 101 ? -7.588 -5.056 -10.481 1.00 74.56 101 GLN A O 1
ATOM 827 N N . TYR A 1 102 ? -8.533 -5.682 -8.537 1.00 77.81 102 TYR A N 1
ATOM 828 C CA . TYR A 1 102 ? -8.413 -7.121 -8.761 1.00 77.81 102 TYR A CA 1
ATOM 829 C C . TYR A 1 102 ? -9.565 -7.612 -9.640 1.00 77.81 102 TYR A C 1
ATOM 831 O O . TYR A 1 102 ? -10.729 -7.477 -9.263 1.00 77.81 102 TYR A O 1
ATOM 839 N N . PHE A 1 103 ? -9.264 -8.190 -10.810 1.00 69.56 103 PHE A N 1
ATOM 840 C CA . PHE A 1 103 ? -10.305 -8.509 -11.795 1.00 69.56 103 PHE A CA 1
ATOM 841 C C . PHE A 1 103 ? -11.250 -9.636 -11.354 1.00 69.56 103 PHE A C 1
ATOM 843 O O . PHE A 1 103 ? -12.453 -9.544 -11.579 1.00 69.56 103 PHE A O 1
ATOM 850 N N . THR A 1 104 ? -10.730 -10.687 -10.715 1.00 67.44 104 THR A N 1
ATOM 851 C CA . THR A 1 104 ? -11.508 -11.899 -10.376 1.00 67.44 104 THR A CA 1
ATOM 852 C C . THR A 1 104 ? -11.499 -12.249 -8.893 1.00 67.44 104 THR A C 1
ATOM 854 O O . THR A 1 104 ? -11.808 -13.380 -8.526 1.00 67.44 104 THR A O 1
ATOM 857 N N . ARG A 1 105 ? -11.098 -11.315 -8.028 1.00 75.31 105 ARG A N 1
ATOM 858 C CA . ARG A 1 105 ? -11.052 -11.520 -6.574 1.00 75.31 105 ARG A CA 1
ATOM 859 C C . ARG A 1 105 ? -11.963 -10.506 -5.912 1.00 75.31 105 ARG A C 1
ATOM 861 O O . ARG A 1 105 ? -11.504 -9.451 -5.485 1.00 75.31 105 ARG A O 1
ATOM 868 N N . ASP A 1 106 ? -13.253 -10.825 -5.857 1.00 83.88 106 ASP A N 1
ATOM 869 C CA . ASP A 1 106 ? -14.272 -9.906 -5.340 1.00 83.88 106 ASP A CA 1
ATOM 870 C C . ASP A 1 106 ? -13.953 -9.439 -3.916 1.00 83.88 106 ASP A C 1
ATOM 872 O O . ASP A 1 106 ? -14.080 -8.257 -3.628 1.00 83.88 106 ASP A O 1
ATOM 876 N N . SER A 1 107 ? -13.453 -10.333 -3.058 1.00 89.56 107 SER A N 1
ATOM 877 C CA . SER A 1 107 ? -13.025 -10.004 -1.693 1.00 89.56 107 SER A CA 1
ATOM 878 C C . SER A 1 107 ? -11.938 -8.917 -1.668 1.00 89.56 107 SER A C 1
ATOM 880 O O . SER A 1 107 ? -12.172 -7.837 -1.126 1.00 89.56 107 SER A O 1
ATOM 882 N N . ALA A 1 108 ? -10.796 -9.143 -2.329 1.00 88.31 108 ALA A N 1
ATOM 883 C CA . ALA A 1 108 ? -9.717 -8.158 -2.417 1.00 88.31 108 ALA A CA 1
ATOM 884 C C . ALA A 1 108 ? -10.146 -6.858 -3.119 1.00 88.31 108 ALA A C 1
ATOM 886 O O . ALA A 1 108 ? -9.754 -5.777 -2.689 1.00 88.31 108 ALA A O 1
ATOM 887 N N . ARG A 1 109 ? -10.979 -6.940 -4.167 1.00 88.75 109 ARG A N 1
ATOM 888 C CA . ARG A 1 109 ? -11.518 -5.759 -4.860 1.00 88.75 109 ARG A CA 1
ATOM 889 C C . ARG A 1 109 ? -12.375 -4.906 -3.924 1.00 88.75 109 ARG A C 1
ATOM 891 O O . ARG A 1 109 ? -12.108 -3.719 -3.785 1.00 88.75 109 ARG A O 1
ATOM 898 N N . LEU A 1 110 ? -13.356 -5.515 -3.255 1.00 91.50 110 LEU A N 1
ATOM 899 C CA . LEU A 1 110 ? -14.241 -4.820 -2.318 1.00 91.50 110 LEU A CA 1
ATOM 900 C C . LEU A 1 110 ? -13.458 -4.221 -1.144 1.00 91.50 110 LEU A C 1
ATOM 902 O O . LEU A 1 110 ? -13.753 -3.107 -0.719 1.00 91.50 110 LEU A O 1
ATOM 906 N N . PHE A 1 111 ? -12.435 -4.926 -0.652 1.00 94.19 111 PHE A N 1
ATOM 907 C CA . PHE A 1 111 ? -11.547 -4.387 0.373 1.00 94.19 111 PHE A CA 1
ATOM 908 C C . PHE A 1 111 ? -10.765 -3.168 -0.129 1.00 94.19 111 PHE A C 1
ATOM 910 O O . PHE A 1 111 ? -10.739 -2.150 0.557 1.00 94.19 111 PHE A O 1
ATOM 917 N N . CYS A 1 112 ? -10.160 -3.243 -1.322 1.00 91.00 112 CYS A N 1
ATOM 918 C CA . CYS A 1 112 ? -9.446 -2.123 -1.944 1.00 91.00 112 CYS A CA 1
ATOM 919 C C . CYS A 1 112 ? -10.344 -0.887 -2.108 1.00 91.00 112 CYS A C 1
ATOM 921 O O . CYS A 1 112 ? -9.904 0.228 -1.820 1.00 91.00 112 CYS A O 1
ATOM 923 N N . ASP A 1 113 ? -11.600 -1.077 -2.516 1.00 89.44 113 ASP A N 1
ATOM 924 C CA . ASP A 1 113 ? -12.574 0.010 -2.625 1.00 89.44 113 ASP A CA 1
ATOM 925 C C . ASP A 1 113 ? -12.885 0.630 -1.256 1.00 89.44 113 ASP A C 1
ATOM 927 O O . ASP A 1 113 ? -12.866 1.854 -1.113 1.00 89.44 113 ASP A O 1
ATOM 931 N N . ALA A 1 114 ? -13.113 -0.201 -0.235 1.00 93.25 114 ALA A N 1
ATOM 932 C CA . ALA A 1 114 ? -13.432 0.262 1.110 1.00 93.25 114 ALA A CA 1
ATOM 933 C C . ALA A 1 114 ? -12.256 0.994 1.777 1.00 93.25 114 ALA A C 1
ATOM 935 O O . ALA A 1 114 ? -12.421 2.112 2.269 1.00 93.25 114 ALA A O 1
ATOM 936 N N . ILE A 1 115 ? -11.046 0.422 1.748 1.00 93.81 115 ILE A N 1
ATOM 937 C CA . ILE A 1 115 ? -9.867 1.045 2.367 1.00 93.81 115 ILE A CA 1
ATOM 938 C C . ILE A 1 115 ? -9.515 2.372 1.687 1.00 93.81 115 ILE A C 1
ATOM 940 O O . ILE A 1 115 ? -9.137 3.322 2.367 1.00 93.81 115 ILE A O 1
ATOM 944 N N . ARG A 1 116 ? -9.715 2.491 0.366 1.00 89.81 116 ARG A N 1
ATOM 945 C CA . ARG A 1 116 ? -9.509 3.750 -0.365 1.00 89.81 116 ARG A CA 1
ATOM 946 C C . ARG A 1 116 ? -10.398 4.879 0.157 1.00 89.81 116 ARG A C 1
ATOM 948 O O . ARG A 1 116 ? -9.960 6.024 0.192 1.00 89.81 116 ARG A O 1
ATOM 955 N N . LEU A 1 117 ? -11.632 4.562 0.547 1.00 89.81 117 LEU A N 1
ATOM 956 C CA . LEU A 1 117 ? -12.600 5.538 1.050 1.00 89.81 117 LEU A CA 1
ATOM 957 C C . LEU A 1 117 ? -12.381 5.884 2.526 1.00 89.81 117 LEU A C 1
ATOM 959 O O . LEU A 1 117 ? -12.650 7.012 2.922 1.00 89.81 117 LEU A O 1
ATOM 963 N N . HIS A 1 118 ? -11.893 4.933 3.325 1.00 93.81 118 HIS A N 1
ATOM 964 C CA . HIS A 1 118 ? -11.892 5.051 4.785 1.00 93.81 118 HIS A CA 1
ATOM 965 C C . HIS A 1 118 ? -10.511 5.204 5.430 1.00 93.81 118 HIS A C 1
ATOM 967 O O . HIS A 1 118 ? -10.436 5.494 6.623 1.00 93.81 118 HIS A O 1
ATOM 973 N N . LEU A 1 119 ? -9.404 5.024 4.696 1.00 94.25 119 LEU A N 1
ATOM 974 C CA . LEU A 1 119 ? -8.068 5.064 5.304 1.00 94.25 119 LEU A CA 1
ATOM 975 C C . LEU A 1 119 ? -7.760 6.418 5.963 1.00 94.25 119 LEU A C 1
ATOM 977 O O . LEU A 1 119 ? -7.172 6.445 7.043 1.00 94.25 119 LEU A O 1
ATOM 981 N N . ARG A 1 120 ? -8.192 7.530 5.355 1.00 92.81 120 ARG A N 1
ATOM 982 C CA . ARG A 1 120 ? -7.977 8.886 5.892 1.00 92.81 120 ARG A CA 1
ATOM 983 C C . ARG A 1 120 ? -8.594 9.076 7.284 1.00 92.81 120 ARG A C 1
ATOM 985 O O . ARG A 1 120 ? -8.021 9.764 8.122 1.00 92.81 120 ARG A O 1
ATOM 992 N N . ASP A 1 121 ? -9.706 8.402 7.571 1.00 92.75 121 ASP A N 1
ATOM 993 C CA . ASP A 1 121 ? -10.398 8.502 8.863 1.00 92.75 121 ASP A CA 1
ATOM 994 C C . ASP A 1 121 ? -9.644 7.789 10.001 1.00 92.75 121 ASP A C 1
ATOM 996 O O . ASP A 1 121 ? -9.916 8.011 11.185 1.00 92.75 121 ASP A O 1
ATOM 1000 N N . ILE A 1 122 ? -8.701 6.904 9.662 1.00 94.25 122 ILE A N 1
ATOM 1001 C CA . ILE A 1 122 ? -7.989 6.056 10.628 1.00 94.25 122 ILE A CA 1
ATOM 1002 C C . ILE A 1 122 ? -6.471 6.265 10.629 1.00 94.25 122 ILE A C 1
ATOM 1004 O O . ILE A 1 122 ? -5.830 5.953 11.630 1.00 94.25 122 ILE A O 1
ATOM 1008 N N . CYS A 1 123 ? -5.886 6.858 9.583 1.00 91.44 123 CYS A N 1
ATOM 1009 C CA . CYS A 1 123 ? -4.436 7.057 9.458 1.00 91.44 123 CYS A CA 1
ATOM 1010 C C . CYS A 1 123 ? -3.845 8.081 10.443 1.00 91.44 123 CYS A C 1
ATOM 1012 O O . CYS A 1 123 ? -2.632 8.274 10.491 1.00 91.44 123 CYS A O 1
ATOM 1014 N N . HIS A 1 124 ? -4.679 8.776 11.219 1.00 89.69 124 HIS A N 1
ATOM 1015 C CA . HIS A 1 124 ? -4.242 9.714 12.260 1.00 89.69 124 HIS A CA 1
ATOM 1016 C C . HIS A 1 124 ? -4.112 9.088 13.651 1.00 89.69 124 HIS A C 1
ATOM 1018 O O . HIS A 1 124 ? -3.631 9.745 14.569 1.00 89.69 124 HIS A O 1
ATOM 1024 N N . LYS A 1 125 ? -4.524 7.829 13.809 1.00 91.44 125 LYS A N 1
ATOM 1025 C CA . LYS A 1 125 ? -4.434 7.091 15.070 1.00 91.44 125 LYS A CA 1
ATOM 1026 C C . LYS A 1 125 ? -3.047 6.463 15.230 1.00 91.44 125 LYS A C 1
ATOM 1028 O O . LYS A 1 125 ? -2.379 6.167 14.243 1.00 91.44 125 LYS A O 1
ATOM 1033 N N . ASP A 1 126 ? -2.649 6.165 16.467 1.00 91.44 126 ASP A N 1
ATOM 1034 C CA . ASP A 1 126 ? -1.385 5.460 16.750 1.00 91.44 126 ASP A CA 1
ATOM 1035 C C . ASP A 1 126 ? -1.315 4.076 16.090 1.00 91.44 126 ASP A C 1
ATOM 1037 O O . ASP A 1 126 ? -0.239 3.598 15.725 1.00 91.44 126 ASP A O 1
ATOM 1041 N N . THR A 1 127 ? -2.477 3.449 15.910 1.00 92.56 127 THR A N 1
ATOM 1042 C CA . THR A 1 127 ? -2.677 2.155 15.255 1.00 92.56 127 THR A CA 1
ATOM 1043 C C . THR A 1 127 ? -3.833 2.264 14.264 1.00 92.56 127 THR A C 1
ATOM 1045 O O . THR A 1 127 ? -4.821 2.948 14.535 1.00 92.56 127 THR A O 1
ATOM 1048 N N . LEU A 1 128 ? -3.724 1.601 13.107 1.00 93.00 128 LEU A N 1
ATOM 1049 C CA . LEU A 1 128 ? -4.771 1.672 12.081 1.00 93.00 128 LEU A CA 1
ATOM 1050 C C . LEU A 1 128 ? -6.050 0.922 12.491 1.00 93.00 128 LEU A C 1
ATOM 1052 O O . LEU A 1 128 ? -7.141 1.386 12.171 1.00 93.00 128 LEU A O 1
ATOM 1056 N N . ASN A 1 129 ? -5.920 -0.218 13.186 1.00 92.56 129 ASN A N 1
ATOM 1057 C CA . ASN A 1 129 ? -7.025 -1.086 13.629 1.00 92.56 129 ASN A CA 1
ATOM 1058 C C . ASN A 1 129 ? -8.087 -1.296 12.536 1.00 92.56 129 ASN A C 1
ATOM 1060 O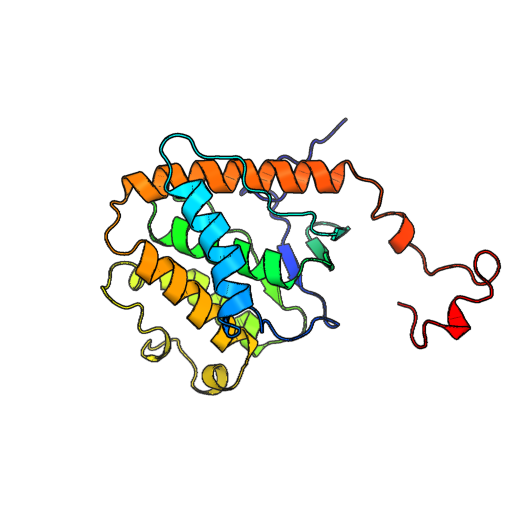 O . ASN A 1 129 ? -9.278 -1.060 12.742 1.00 92.56 129 ASN A O 1
ATOM 1064 N N . ILE A 1 130 ? -7.628 -1.677 11.337 1.00 96.00 130 ILE A N 1
ATOM 1065 C CA . ILE A 1 130 ? -8.475 -1.834 10.144 1.00 96.00 130 ILE A CA 1
ATOM 1066 C C . ILE A 1 130 ? -9.571 -2.880 10.382 1.00 96.00 130 ILE A C 1
ATOM 1068 O O . ILE A 1 130 ? -10.710 -2.675 9.976 1.00 96.00 130 ILE A O 1
ATOM 1072 N N . GLU A 1 131 ? -9.231 -3.966 11.071 1.00 95.62 131 GLU A N 1
ATOM 1073 C CA . GLU A 1 131 ? -10.136 -5.088 11.346 1.00 95.62 131 GLU A CA 1
ATOM 1074 C C . GLU A 1 131 ? -11.278 -4.707 12.303 1.00 95.62 131 GLU A C 1
ATOM 1076 O O . GLU A 1 131 ? -12.354 -5.286 12.235 1.00 95.62 131 GLU A O 1
ATOM 1081 N N . ASP A 1 132 ? -11.090 -3.668 13.125 1.00 94.88 132 ASP A N 1
ATOM 1082 C CA . ASP A 1 132 ? -12.104 -3.175 14.067 1.00 94.88 132 ASP A CA 1
ATOM 1083 C C . ASP A 1 132 ? -13.070 -2.153 13.435 1.00 94.88 132 ASP A C 1
ATOM 1085 O O . ASP A 1 132 ? -13.937 -1.587 14.113 1.00 94.88 132 ASP A O 1
ATOM 1089 N N . GLN A 1 133 ? -12.907 -1.829 12.148 1.00 96.50 133 GLN A N 1
ATOM 1090 C CA . GLN A 1 133 ? -13.738 -0.820 11.496 1.00 96.50 133 GLN A CA 1
ATOM 1091 C C . GLN A 1 133 ? -15.112 -1.373 11.107 1.00 96.50 133 GLN A C 1
ATOM 1093 O O . GLN A 1 133 ? -15.243 -2.486 10.619 1.00 96.50 133 GLN A O 1
ATOM 1098 N N . LYS A 1 134 ? -16.160 -0.544 11.218 1.00 96.25 134 LYS A N 1
ATOM 1099 C CA . LYS A 1 134 ? -17.550 -0.942 10.895 1.00 96.25 134 LYS A CA 1
ATOM 1100 C C . LYS A 1 134 ? -17.763 -1.393 9.446 1.00 96.25 134 LYS A C 1
ATOM 1102 O O . LYS A 1 134 ? -18.737 -2.079 9.163 1.00 96.25 134 LYS A O 1
ATOM 1107 N N . TRP A 1 135 ? -16.913 -0.932 8.533 1.00 95.88 135 TRP A N 1
ATOM 1108 C CA . TRP A 1 135 ? -16.951 -1.287 7.115 1.00 95.88 135 TRP A CA 1
ATOM 1109 C C . TRP A 1 135 ? -16.131 -2.551 6.807 1.00 95.88 135 TRP A C 1
ATOM 1111 O O . TRP A 1 135 ? -16.143 -3.013 5.668 1.00 95.88 135 TRP A O 1
ATOM 1121 N N . TYR A 1 136 ? -15.418 -3.100 7.795 1.00 97.00 136 TYR A N 1
ATOM 1122 C CA . TYR A 1 136 ? -14.643 -4.324 7.660 1.00 97.00 136 TYR A CA 1
ATOM 1123 C C . TYR A 1 136 ? -15.548 -5.558 7.732 1.00 97.00 136 TYR A C 1
ATOM 1125 O O . TYR A 1 136 ? -16.343 -5.697 8.658 1.00 97.00 136 TYR A O 1
ATOM 1133 N N . TYR A 1 137 ? -15.434 -6.461 6.755 1.00 96.50 137 TYR A N 1
ATOM 1134 C CA . TYR A 1 137 ? -16.141 -7.743 6.765 1.00 96.50 137 TYR A CA 1
ATOM 1135 C C . TYR A 1 137 ? -15.231 -8.859 7.280 1.00 96.50 137 TYR A C 1
ATOM 1137 O O . TYR A 1 137 ? -14.165 -9.080 6.713 1.00 96.50 137 TYR A O 1
ATOM 1145 N N . ASP A 1 138 ? -15.695 -9.659 8.243 1.00 94.12 138 ASP A N 1
ATOM 1146 C CA . ASP A 1 138 ? -14.939 -10.786 8.829 1.00 94.12 138 ASP A CA 1
ATOM 1147 C C . ASP A 1 138 ? -14.396 -11.788 7.793 1.00 94.12 138 ASP A C 1
ATOM 1149 O O . ASP A 1 138 ? -13.384 -12.459 8.004 1.00 94.12 138 ASP A O 1
ATOM 1153 N N . SER A 1 139 ? -15.067 -11.923 6.644 1.00 94.31 139 SER A N 1
ATOM 1154 C CA . SER A 1 139 ? -14.597 -12.778 5.550 1.00 94.31 139 SER A CA 1
ATOM 1155 C C . SER A 1 139 ? -13.247 -12.336 4.984 1.00 94.31 139 SER A C 1
ATOM 1157 O O . SER A 1 139 ? -12.504 -13.173 4.476 1.00 94.31 139 SER A O 1
ATOM 1159 N N . TRP A 1 140 ? -12.919 -11.046 5.074 1.00 95.94 140 TRP A N 1
ATOM 1160 C CA . TRP A 1 140 ? -11.667 -10.488 4.573 1.00 95.94 140 TRP A CA 1
ATOM 1161 C C . TRP A 1 140 ? -10.444 -10.973 5.346 1.00 95.94 140 TRP A C 1
ATOM 1163 O O . TRP A 1 140 ? -9.383 -11.126 4.746 1.00 95.94 140 TRP A O 1
ATOM 1173 N N . SER A 1 141 ? -10.590 -11.346 6.620 1.00 93.81 141 SER A N 1
ATOM 1174 C CA . SER A 1 141 ? -9.500 -11.938 7.408 1.00 93.81 141 SER A CA 1
ATOM 1175 C C . SER A 1 141 ? -9.049 -13.304 6.875 1.00 93.81 141 SER A C 1
ATOM 1177 O O . SER A 1 141 ? -7.983 -13.795 7.237 1.00 93.81 141 SER A O 1
ATOM 1179 N N . LYS A 1 142 ? -9.852 -13.938 6.010 1.00 92.19 142 LYS A N 1
ATOM 1180 C CA . LYS A 1 142 ? -9.527 -15.215 5.354 1.00 92.19 142 LYS A CA 1
ATOM 1181 C C . LYS A 1 142 ? -8.900 -15.030 3.971 1.00 92.19 142 LYS A C 1
ATOM 1183 O O . LYS A 1 142 ? -8.467 -16.012 3.374 1.00 92.19 142 LYS A O 1
ATOM 1188 N N . ASP A 1 143 ? -8.865 -13.806 3.447 1.00 92.25 143 ASP A N 1
ATOM 1189 C CA . ASP A 1 143 ? -8.275 -13.504 2.147 1.00 92.25 143 ASP A CA 1
ATOM 1190 C C . ASP A 1 143 ? -6.809 -13.100 2.317 1.00 92.25 143 ASP A C 1
ATOM 1192 O O . ASP A 1 143 ? -6.488 -12.029 2.832 1.00 92.25 143 ASP A O 1
ATOM 1196 N N . THR A 1 144 ? -5.902 -13.947 1.834 1.00 90.88 144 THR A N 1
ATOM 1197 C CA . THR A 1 144 ? -4.453 -13.727 1.913 1.00 90.88 144 THR A CA 1
ATOM 1198 C C . THR A 1 144 ? -4.015 -12.395 1.304 1.00 90.88 144 THR A C 1
ATOM 1200 O O . THR A 1 144 ? -3.090 -11.765 1.811 1.00 90.88 144 THR A O 1
ATOM 1203 N N . THR A 1 145 ? -4.687 -11.926 0.249 1.00 90.62 145 THR A N 1
ATOM 1204 C CA . THR A 1 145 ? -4.372 -10.632 -0.369 1.00 90.62 145 THR A CA 1
ATOM 1205 C C . THR A 1 145 ? -4.756 -9.484 0.552 1.00 90.62 145 THR A C 1
ATOM 1207 O O . THR A 1 145 ? -3.962 -8.563 0.733 1.00 90.62 145 THR A O 1
ATOM 1210 N N . VAL A 1 146 ? -5.936 -9.548 1.175 1.00 93.88 146 VAL A N 1
ATOM 1211 C CA . VAL A 1 146 ? -6.382 -8.521 2.127 1.00 93.88 146 VAL A CA 1
ATOM 1212 C C . VAL A 1 146 ? -5.462 -8.474 3.342 1.00 93.88 146 VAL A C 1
ATOM 1214 O O . VAL A 1 146 ? -4.979 -7.400 3.699 1.00 93.88 146 VAL A O 1
ATOM 1217 N N . VAL A 1 147 ? -5.130 -9.633 3.914 1.00 94.00 147 VAL A N 1
ATOM 1218 C CA . VAL A 1 147 ? -4.181 -9.736 5.032 1.00 94.00 147 VAL A CA 1
ATOM 1219 C C . VAL A 1 147 ? -2.819 -9.142 4.652 1.00 94.00 147 VAL A C 1
ATOM 1221 O O . VAL A 1 147 ? -2.244 -8.365 5.416 1.00 94.00 147 VAL A O 1
ATOM 1224 N N . GLY A 1 148 ? -2.318 -9.430 3.447 1.00 92.50 148 GLY A N 1
ATOM 1225 C CA . GLY A 1 148 ? -1.080 -8.840 2.937 1.00 92.50 148 GLY A CA 1
ATOM 1226 C C . GLY A 1 148 ? -1.152 -7.317 2.796 1.00 92.50 148 GLY A C 1
ATOM 1227 O O . GLY A 1 148 ? -0.200 -6.620 3.168 1.00 92.50 148 GLY A O 1
ATOM 1228 N N . ILE A 1 149 ? -2.271 -6.784 2.292 1.00 93.88 149 ILE A N 1
ATOM 1229 C CA . ILE A 1 149 ? -2.477 -5.336 2.161 1.00 93.88 149 ILE A CA 1
ATOM 1230 C C . ILE A 1 149 ? -2.453 -4.672 3.542 1.00 93.88 149 ILE A C 1
ATOM 1232 O O . ILE A 1 149 ? -1.703 -3.714 3.729 1.00 93.88 149 ILE A O 1
ATOM 1236 N N . ILE A 1 150 ? -3.199 -5.207 4.515 1.00 95.50 150 ILE A N 1
ATOM 1237 C CA . ILE A 1 150 ? -3.229 -4.701 5.897 1.00 95.50 150 ILE A CA 1
ATOM 1238 C C . ILE A 1 150 ? -1.824 -4.714 6.499 1.00 95.50 150 ILE A C 1
ATOM 1240 O O . ILE A 1 150 ? -1.358 -3.693 6.995 1.00 95.50 150 ILE A O 1
ATOM 1244 N N . ALA A 1 151 ? -1.103 -5.832 6.390 1.00 94.38 151 ALA A N 1
ATOM 1245 C CA . ALA A 1 151 ? 0.246 -5.959 6.936 1.00 94.38 151 ALA A CA 1
ATOM 1246 C C . ALA A 1 151 ? 1.251 -4.969 6.316 1.00 94.38 151 ALA A C 1
ATOM 1248 O O . ALA A 1 151 ? 2.182 -4.529 6.991 1.00 94.38 151 ALA A O 1
ATOM 1249 N N . THR A 1 152 ? 1.075 -4.613 5.041 1.00 94.38 152 THR A N 1
ATOM 1250 C CA . THR A 1 152 ? 1.922 -3.625 4.352 1.00 94.38 152 THR A CA 1
ATOM 1251 C C . THR A 1 152 ? 1.546 -2.195 4.745 1.00 94.38 152 THR A C 1
ATOM 1253 O O . THR A 1 152 ? 2.432 -1.390 5.018 1.00 94.38 152 THR A O 1
ATOM 1256 N N . LEU A 1 153 ? 0.247 -1.883 4.828 1.00 95.56 153 LEU A N 1
ATOM 1257 C CA . LEU A 1 153 ? -0.243 -0.591 5.321 1.00 95.56 153 LEU A CA 1
ATOM 1258 C C . LEU A 1 153 ? 0.251 -0.320 6.740 1.00 95.56 153 LEU A C 1
ATOM 1260 O O . LEU A 1 153 ? 0.800 0.746 6.998 1.00 95.56 153 LEU A O 1
ATOM 1264 N N . THR A 1 154 ? 0.111 -1.297 7.638 1.00 94.94 154 THR A N 1
ATOM 1265 C CA . THR A 1 154 ? 0.594 -1.195 9.019 1.00 94.94 154 THR A CA 1
ATOM 1266 C C . THR A 1 154 ? 2.101 -0.966 9.067 1.00 94.94 154 THR A C 1
ATOM 1268 O O . THR A 1 154 ? 2.560 -0.145 9.849 1.00 94.94 154 THR A O 1
ATOM 1271 N N . TYR A 1 155 ? 2.872 -1.611 8.188 1.00 94.50 155 TYR A N 1
ATOM 1272 C CA . TYR A 1 155 ? 4.322 -1.418 8.129 1.00 94.50 155 TYR A CA 1
ATOM 1273 C C . TYR A 1 155 ? 4.714 0.025 7.765 1.00 94.50 155 TYR A C 1
ATOM 1275 O O . TYR A 1 155 ? 5.541 0.629 8.445 1.00 94.50 155 TYR A O 1
ATOM 1283 N N . PHE A 1 156 ? 4.092 0.608 6.734 1.00 94.88 156 PHE A N 1
ATOM 1284 C CA . PHE A 1 156 ? 4.305 2.022 6.400 1.00 94.88 156 PHE A CA 1
ATOM 1285 C C . PHE A 1 156 ? 3.785 2.960 7.494 1.00 94.88 156 PHE A C 1
ATOM 1287 O O . PHE A 1 156 ? 4.419 3.971 7.796 1.00 94.88 156 PHE A O 1
ATOM 1294 N N . HIS A 1 157 ? 2.655 2.615 8.114 1.00 96.12 157 HIS A N 1
ATOM 1295 C CA . HIS A 1 157 ? 2.099 3.377 9.225 1.00 96.12 157 HIS A CA 1
ATOM 1296 C C . HIS A 1 157 ? 3.052 3.431 10.410 1.00 96.12 157 HIS A C 1
ATOM 1298 O O . HIS A 1 157 ? 3.366 4.513 10.891 1.00 96.12 157 HIS A O 1
ATOM 1304 N N . ASP A 1 158 ? 3.592 2.297 10.840 1.00 94.50 158 ASP A N 1
ATOM 1305 C CA . ASP A 1 158 ? 4.532 2.252 11.957 1.00 94.50 158 ASP A CA 1
ATOM 1306 C C . ASP A 1 158 ? 5.823 3.025 11.680 1.00 94.50 158 ASP A C 1
ATOM 1308 O O . ASP A 1 158 ? 6.354 3.657 12.594 1.00 94.50 158 ASP A O 1
ATOM 1312 N N . ALA A 1 159 ? 6.285 3.045 10.427 1.00 93.75 159 ALA A N 1
ATOM 1313 C CA . ALA A 1 159 ? 7.444 3.835 10.020 1.00 93.75 159 ALA A CA 1
ATOM 1314 C C . ALA A 1 159 ? 7.189 5.354 10.057 1.00 93.75 159 ALA A C 1
ATOM 1316 O O . ALA A 1 159 ? 8.113 6.130 10.309 1.00 93.75 159 ALA A O 1
ATOM 1317 N N . TRP A 1 160 ? 5.951 5.798 9.806 1.00 95.56 160 TRP A N 1
ATOM 1318 C CA . TRP A 1 160 ? 5.658 7.207 9.517 1.00 95.56 160 TRP A CA 1
ATOM 1319 C C . TRP A 1 160 ? 4.575 7.863 10.379 1.00 95.56 160 TRP A C 1
ATOM 1321 O O . TRP A 1 160 ? 4.309 9.050 10.203 1.00 95.56 160 TRP A O 1
ATOM 1331 N N . LYS A 1 161 ? 3.952 7.159 11.327 1.00 94.62 161 LYS A N 1
ATOM 1332 C CA . LYS A 1 161 ? 2.846 7.690 12.150 1.00 94.62 161 LYS A CA 1
ATOM 1333 C C . LYS A 1 161 ? 3.187 8.963 12.927 1.00 94.62 161 LYS A C 1
ATOM 1335 O O . LYS A 1 161 ? 2.305 9.785 13.153 1.00 94.62 161 LYS A O 1
ATOM 1340 N N . SER A 1 162 ? 4.459 9.154 13.282 1.00 93.94 162 SER A N 1
ATOM 1341 C CA . SER A 1 162 ? 4.958 10.347 13.978 1.00 93.94 162 SER A CA 1
ATOM 1342 C C . SER A 1 162 ? 5.414 11.476 13.045 1.00 93.94 162 SER A C 1
ATOM 1344 O O . SER A 1 162 ? 5.929 12.481 13.527 1.00 93.94 162 SER A O 1
ATOM 1346 N N . LYS A 1 163 ? 5.320 11.308 11.719 1.00 94.75 163 LYS A N 1
ATOM 1347 C CA . LYS A 1 163 ? 5.701 12.344 10.752 1.00 94.75 163 LYS A CA 1
ATOM 1348 C C . LYS A 1 163 ? 4.566 13.360 10.595 1.00 94.75 163 LYS A C 1
ATOM 1350 O O . LYS A 1 163 ? 3.383 13.004 10.598 1.00 94.75 163 LYS A O 1
ATOM 1355 N N . GLU A 1 164 ? 4.949 14.617 10.410 1.00 93.94 164 GLU A N 1
ATOM 1356 C CA . GLU A 1 164 ? 4.038 15.739 10.171 1.00 93.94 164 GLU A CA 1
ATOM 1357 C C . GLU A 1 164 ? 3.452 15.714 8.752 1.00 93.94 164 GLU A C 1
ATOM 1359 O O . GLU A 1 164 ? 4.022 15.114 7.842 1.00 93.94 164 GLU A O 1
ATOM 1364 N N . VAL A 1 165 ? 2.332 16.409 8.534 1.00 93.75 165 VAL A N 1
ATOM 1365 C CA . VAL A 1 165 ? 1.654 16.477 7.220 1.00 93.75 165 VAL A CA 1
ATOM 1366 C C . VAL A 1 165 ? 2.591 16.962 6.104 1.00 93.75 165 VAL A C 1
ATOM 1368 O O . VAL A 1 165 ? 2.546 16.431 4.996 1.00 93.75 165 VAL A O 1
ATOM 1371 N N . SER A 1 166 ? 3.499 17.900 6.398 1.00 93.06 166 SER A N 1
ATOM 1372 C CA . SER A 1 166 ? 4.467 18.425 5.423 1.00 93.06 166 SER A CA 1
ATOM 1373 C C . SER A 1 166 ? 5.367 17.342 4.822 1.00 93.06 166 SER A C 1
ATOM 1375 O O . SER A 1 166 ? 5.646 17.372 3.625 1.00 93.06 166 SER A O 1
ATOM 1377 N N . PHE A 1 167 ? 5.764 16.345 5.619 1.00 93.44 167 PHE A N 1
ATOM 1378 C CA . PHE A 1 167 ? 6.528 15.198 5.130 1.00 93.44 167 PHE A CA 1
ATOM 1379 C C . PHE A 1 167 ? 5.743 14.434 4.058 1.00 93.44 167 PHE A C 1
ATOM 1381 O O . PHE A 1 167 ? 6.295 14.082 3.016 1.00 93.44 167 PHE A O 1
ATOM 1388 N N . PHE A 1 168 ? 4.446 14.215 4.281 1.00 93.06 168 PHE A N 1
ATOM 1389 C CA . PHE A 1 168 ? 3.590 13.496 3.339 1.00 93.06 168 PHE A CA 1
ATOM 1390 C C . PHE A 1 168 ? 3.299 14.301 2.077 1.00 93.06 168 PHE A C 1
ATOM 1392 O O . PHE A 1 168 ? 3.253 13.716 1.000 1.00 93.06 168 PHE A O 1
ATOM 1399 N N . ASP A 1 169 ? 3.172 15.623 2.174 1.00 90.19 169 ASP A N 1
ATOM 1400 C CA . ASP A 1 169 ? 3.001 16.490 1.003 1.00 90.19 169 ASP A CA 1
ATOM 1401 C C . ASP A 1 169 ? 4.224 16.451 0.080 1.00 90.19 169 ASP A C 1
ATOM 1403 O O . ASP A 1 169 ? 4.103 16.431 -1.149 1.00 90.19 169 ASP A O 1
ATOM 1407 N N . GLU A 1 170 ? 5.425 16.410 0.653 1.00 88.75 170 GLU A N 1
ATOM 1408 C CA . GLU A 1 170 ? 6.642 16.250 -0.131 1.00 88.75 170 GLU A CA 1
ATOM 1409 C C . GLU A 1 170 ? 6.815 14.819 -0.646 1.00 88.75 170 GLU A C 1
ATOM 1411 O O . GLU A 1 170 ? 7.252 14.631 -1.784 1.00 88.75 170 GLU A O 1
ATOM 1416 N N . ALA A 1 171 ? 6.512 13.808 0.172 1.00 88.94 171 ALA A N 1
ATOM 1417 C CA . ALA A 1 171 ? 6.586 12.407 -0.228 1.00 88.94 171 ALA A CA 1
ATOM 1418 C C . ALA A 1 171 ? 5.606 12.109 -1.370 1.00 88.94 171 ALA A C 1
ATOM 1420 O O . ALA A 1 171 ? 5.967 11.396 -2.303 1.00 88.94 171 ALA A O 1
ATOM 1421 N N . TRP A 1 172 ? 4.411 12.711 -1.339 1.00 86.25 172 TRP A N 1
ATOM 1422 C CA . TRP A 1 172 ? 3.408 12.624 -2.398 1.00 86.25 172 TRP A CA 1
ATOM 1423 C C . TRP A 1 172 ? 3.992 13.068 -3.732 1.00 86.25 172 TRP A C 1
ATOM 1425 O O . TRP A 1 172 ? 3.987 12.290 -4.679 1.00 86.25 172 TRP A O 1
ATOM 1435 N N . LYS A 1 173 ? 4.586 14.268 -3.780 1.00 82.12 173 LYS A N 1
ATOM 1436 C CA . LYS A 1 173 ? 5.230 14.812 -4.987 1.00 82.12 173 LYS A CA 1
ATOM 1437 C C . LYS A 1 173 ? 6.337 13.899 -5.507 1.00 82.12 173 LYS A C 1
ATOM 1439 O O . LYS A 1 173 ? 6.374 13.599 -6.694 1.00 82.12 173 LYS A O 1
ATOM 1444 N N . PHE A 1 174 ? 7.203 13.418 -4.619 1.00 83.12 174 PHE A N 1
ATOM 1445 C CA . PHE A 1 174 ? 8.307 12.547 -5.012 1.00 83.12 174 PHE A CA 1
ATOM 1446 C C . PHE A 1 174 ? 7.822 11.199 -5.550 1.00 83.12 174 PHE A C 1
ATOM 1448 O O . PHE A 1 174 ? 8.220 10.801 -6.639 1.00 83.12 174 PHE A O 1
ATOM 1455 N N . VAL A 1 175 ? 6.940 10.503 -4.829 1.00 79.12 175 VAL A N 1
ATOM 1456 C CA . VAL A 1 175 ? 6.388 9.215 -5.281 1.00 79.12 175 VAL A CA 1
ATOM 1457 C C . VAL A 1 175 ? 5.637 9.389 -6.593 1.00 79.12 175 VAL A C 1
ATOM 1459 O O . VAL A 1 175 ? 5.789 8.577 -7.503 1.00 79.12 175 VAL A O 1
ATOM 1462 N N . TYR A 1 176 ? 4.883 10.473 -6.716 1.00 74.12 176 TYR A N 1
ATOM 1463 C CA . TYR A 1 176 ? 4.195 10.839 -7.936 1.00 74.12 176 TYR A CA 1
ATOM 1464 C C . TYR A 1 176 ? 5.164 11.019 -9.123 1.00 74.12 176 TYR A C 1
ATOM 1466 O O . TYR A 1 176 ? 4.942 10.430 -10.180 1.00 74.12 176 TYR A O 1
ATOM 1474 N N . GLU A 1 177 ? 6.274 11.743 -8.948 1.00 73.56 177 GLU A N 1
ATOM 1475 C CA . GLU A 1 177 ? 7.310 11.911 -9.979 1.00 73.56 177 GLU A CA 1
ATOM 1476 C C . GLU A 1 177 ? 7.981 10.579 -10.356 1.00 73.56 177 GLU A C 1
ATOM 1478 O O . GLU A 1 177 ? 8.171 10.294 -11.541 1.00 73.56 177 GLU A O 1
ATOM 1483 N N . GLN A 1 178 ? 8.303 9.738 -9.365 1.00 73.19 178 GLN A N 1
ATOM 1484 C CA . GLN A 1 178 ? 8.926 8.429 -9.596 1.00 73.19 178 GLN A CA 1
ATOM 1485 C C . GLN A 1 178 ? 7.985 7.474 -10.346 1.00 73.19 178 GLN A C 1
ATOM 1487 O O . GLN A 1 178 ? 8.397 6.835 -11.316 1.00 73.19 178 GLN A O 1
ATOM 1492 N N . LEU A 1 179 ? 6.710 7.400 -9.943 1.00 66.81 179 LEU A N 1
ATOM 1493 C CA . LEU A 1 179 ? 5.701 6.593 -10.630 1.00 66.81 179 LEU A CA 1
ATOM 1494 C C . LEU A 1 179 ? 5.476 7.112 -12.050 1.00 66.81 179 LEU A C 1
ATOM 1496 O O . LEU A 1 179 ? 5.493 6.325 -12.992 1.00 66.81 179 LEU A O 1
ATOM 1500 N N . HIS A 1 180 ? 5.347 8.428 -12.232 1.00 63.81 180 HIS A N 1
ATOM 1501 C CA . HIS A 1 180 ? 5.187 9.027 -13.554 1.00 63.81 180 HIS A CA 1
ATOM 1502 C C . HIS A 1 180 ? 6.347 8.668 -14.499 1.00 63.81 180 HIS A C 1
ATOM 1504 O O . HIS A 1 180 ? 6.107 8.262 -15.639 1.00 63.81 180 HIS A O 1
ATOM 1510 N N . SER A 1 181 ? 7.593 8.745 -14.017 1.00 62.19 181 SER A N 1
ATOM 1511 C CA . SER A 1 181 ? 8.777 8.348 -14.788 1.00 62.19 181 SER A CA 1
ATOM 1512 C C . SER A 1 181 ? 8.760 6.863 -15.152 1.00 62.19 181 SER A C 1
ATOM 1514 O O . SER A 1 181 ? 8.967 6.523 -16.317 1.00 62.19 181 SER A O 1
ATOM 1516 N N . LEU A 1 182 ? 8.456 5.980 -14.190 1.00 60.84 182 LEU A N 1
ATOM 1517 C CA . LEU A 1 182 ? 8.392 4.534 -14.420 1.00 60.84 182 LEU A CA 1
ATOM 1518 C C . LEU A 1 182 ? 7.413 4.198 -15.548 1.00 60.84 182 LEU A C 1
ATOM 1520 O O . LEU A 1 182 ? 7.714 3.399 -16.431 1.00 60.84 182 LEU A O 1
ATOM 1524 N N . ILE A 1 183 ? 6.239 4.822 -15.543 1.00 53.91 183 ILE A N 1
ATOM 1525 C CA . ILE A 1 183 ? 5.201 4.482 -16.509 1.00 53.91 183 ILE A CA 1
ATOM 1526 C C . ILE A 1 183 ? 5.498 5.072 -17.894 1.00 53.91 183 ILE A C 1
ATOM 1528 O O . ILE A 1 183 ? 5.280 4.399 -18.903 1.00 53.91 183 ILE A O 1
ATOM 1532 N N . LEU A 1 184 ? 6.080 6.273 -17.967 1.00 56.88 184 LEU A N 1
ATOM 1533 C CA . LEU A 1 184 ? 6.610 6.810 -19.224 1.00 56.88 184 LEU A CA 1
ATOM 1534 C C . LEU A 1 184 ? 7.667 5.886 -19.844 1.00 56.88 184 LEU A C 1
ATOM 1536 O O . LEU A 1 184 ? 7.672 5.685 -21.062 1.00 56.88 184 LEU A O 1
ATOM 1540 N N . ASP A 1 185 ? 8.538 5.305 -19.022 1.00 58.22 185 ASP A N 1
ATOM 1541 C CA . ASP A 1 185 ? 9.549 4.354 -19.479 1.00 58.22 185 ASP A CA 1
ATOM 1542 C C . ASP A 1 185 ? 8.930 3.025 -19.930 1.00 58.22 185 ASP A C 1
ATOM 1544 O O . ASP A 1 185 ? 9.360 2.461 -20.941 1.00 58.22 185 ASP A O 1
ATOM 1548 N N . MET A 1 186 ? 7.877 2.546 -19.257 1.00 53.12 186 MET A N 1
ATOM 1549 C CA . MET A 1 186 ? 7.116 1.366 -19.692 1.00 53.12 186 MET A CA 1
ATOM 1550 C C . MET A 1 186 ? 6.468 1.582 -21.063 1.00 53.12 186 MET A C 1
ATOM 1552 O O . MET A 1 186 ? 6.552 0.717 -21.930 1.00 53.12 186 MET A O 1
ATOM 1556 N N . GLN A 1 187 ? 5.885 2.755 -21.302 1.00 53.44 187 GLN A N 1
ATOM 1557 C CA . GLN A 1 187 ? 5.266 3.080 -22.587 1.00 53.44 187 GLN A CA 1
ATOM 1558 C C . GLN A 1 187 ? 6.249 3.190 -23.751 1.00 53.44 187 GLN A C 1
ATOM 1560 O O . GLN A 1 187 ? 5.922 2.861 -24.893 1.00 53.44 187 GLN A O 1
ATOM 1565 N N . ARG A 1 188 ? 7.454 3.697 -23.482 1.00 55.12 188 ARG A N 1
ATOM 1566 C CA . ARG A 1 188 ? 8.511 3.829 -24.492 1.00 55.12 188 ARG A CA 1
ATOM 1567 C C . ARG A 1 188 ? 9.138 2.481 -24.826 1.00 55.12 188 ARG A C 1
ATOM 1569 O O . ARG A 1 188 ? 9.546 2.258 -25.967 1.00 55.12 188 ARG A O 1
ATOM 1576 N N . ASN A 1 189 ? 9.201 1.575 -23.854 1.00 52.34 189 ASN A N 1
ATOM 1577 C CA . ASN A 1 189 ? 9.723 0.235 -24.047 1.00 52.34 189 ASN A CA 1
ATOM 1578 C C . ASN A 1 189 ? 8.686 -0.661 -24.739 1.00 52.34 189 ASN A C 1
ATOM 1580 O O . ASN A 1 189 ? 7.916 -1.369 -24.100 1.00 52.34 189 ASN A O 1
ATOM 1584 N N . LYS A 1 190 ? 8.760 -0.743 -26.074 1.00 49.72 190 LYS A N 1
ATOM 1585 C CA . LYS A 1 190 ? 8.019 -1.705 -26.921 1.00 49.72 190 LYS A CA 1
ATOM 1586 C C . LYS A 1 190 ? 8.281 -3.193 -26.608 1.00 49.72 190 LYS A C 1
ATOM 1588 O O . LYS A 1 190 ? 7.829 -4.067 -27.336 1.00 49.72 190 LYS A O 1
ATOM 1593 N N . LYS A 1 191 ? 8.989 -3.522 -25.525 1.00 47.41 191 LYS A N 1
ATOM 1594 C CA . LYS A 1 191 ? 9.237 -4.903 -25.089 1.00 47.41 191 LYS A CA 1
ATOM 1595 C C . LYS A 1 191 ? 7.966 -5.644 -24.662 1.00 47.41 191 LYS A C 1
ATOM 1597 O O . LYS A 1 191 ? 8.016 -6.853 -24.543 1.00 47.41 191 LYS A O 1
ATOM 1602 N N . ALA A 1 192 ? 6.840 -4.964 -24.451 1.00 47.78 192 ALA A N 1
ATOM 1603 C CA . ALA A 1 192 ? 5.551 -5.637 -24.281 1.00 47.78 192 ALA A CA 1
ATOM 1604 C C . ALA A 1 192 ? 4.931 -6.100 -25.618 1.00 47.78 192 ALA A C 1
ATOM 1606 O O . ALA A 1 192 ? 4.013 -6.912 -25.601 1.00 47.78 192 ALA A O 1
ATOM 1607 N N . GLU A 1 193 ? 5.420 -5.627 -26.779 1.00 52.62 193 GLU A N 1
ATOM 1608 C CA . GLU A 1 193 ? 4.872 -6.029 -28.087 1.00 52.62 193 GLU A CA 1
ATOM 1609 C C . GLU A 1 193 ? 5.086 -7.514 -28.393 1.00 52.62 193 GLU A C 1
ATOM 1611 O O . GLU A 1 193 ? 4.240 -8.111 -29.044 1.00 52.62 193 GLU A O 1
ATOM 1616 N N . ILE A 1 194 ? 6.140 -8.131 -27.850 1.00 52.09 194 ILE A N 1
ATOM 1617 C CA . ILE A 1 194 ? 6.390 -9.577 -27.992 1.00 52.09 194 ILE A CA 1
ATOM 1618 C C . ILE A 1 194 ? 5.368 -10.458 -27.254 1.00 52.09 194 ILE A C 1
ATOM 1620 O O . ILE A 1 194 ? 5.341 -11.657 -27.487 1.00 52.09 194 ILE A O 1
ATOM 1624 N N . PHE A 1 195 ? 4.543 -9.882 -26.372 1.00 50.41 195 PHE A N 1
ATOM 1625 C CA . PHE A 1 195 ? 3.469 -10.587 -25.661 1.00 50.41 195 PHE A CA 1
ATOM 1626 C C . PHE A 1 195 ? 2.072 -10.223 -26.191 1.00 50.41 195 PHE A C 1
ATOM 1628 O O . PHE A 1 195 ? 1.077 -10.593 -25.577 1.00 50.41 195 PHE A O 1
ATOM 1635 N N . LYS A 1 196 ? 1.974 -9.447 -27.284 1.00 50.41 196 LYS A N 1
ATOM 1636 C CA . LYS A 1 196 ? 0.679 -9.060 -27.878 1.00 50.41 196 LYS A CA 1
ATOM 1637 C C . LYS A 1 196 ? 0.050 -10.168 -28.713 1.00 50.41 196 LYS A C 1
ATOM 1639 O O . LYS A 1 196 ? -1.162 -10.168 -28.900 1.00 50.41 196 LYS A O 1
ATOM 1644 N N . GLU A 1 197 ? 0.871 -11.060 -29.245 1.00 55.12 197 GLU A N 1
ATOM 1645 C CA . GLU A 1 197 ? 0.441 -12.159 -30.096 1.00 55.12 197 GLU A CA 1
ATOM 1646 C C . GLU A 1 197 ? 0.912 -13.468 -29.474 1.00 55.12 197 GLU A C 1
ATOM 1648 O O . GLU A 1 197 ? 1.997 -13.535 -28.888 1.00 55.12 197 GLU A O 1
ATOM 1653 N N . ALA A 1 198 ? 0.078 -14.502 -29.582 1.00 57.56 198 ALA A N 1
ATOM 1654 C CA . ALA A 1 198 ? 0.474 -15.841 -29.186 1.00 57.56 198 ALA A CA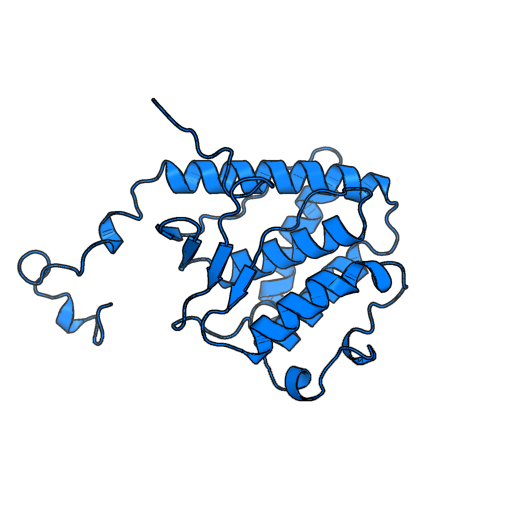 1
ATOM 1655 C C . ALA A 1 198 ? 1.710 -16.251 -29.995 1.00 57.56 198 ALA A C 1
ATOM 1657 O O . ALA A 1 198 ? 1.776 -16.015 -31.204 1.00 57.56 198 ALA A O 1
ATOM 1658 N N . VAL A 1 199 ? 2.686 -16.868 -29.328 1.00 66.56 199 VAL A N 1
ATOM 1659 C CA . VAL A 1 199 ? 3.923 -17.308 -29.977 1.00 66.56 199 VAL A CA 1
ATOM 1660 C C . VAL A 1 199 ? 3.578 -18.271 -31.114 1.00 66.56 199 VAL A C 1
ATOM 1662 O O . VAL A 1 199 ? 2.969 -19.320 -30.888 1.00 66.56 199 VAL A O 1
ATOM 1665 N N . SER A 1 200 ? 3.967 -17.911 -32.340 1.00 68.88 200 SER A N 1
ATOM 1666 C CA . SER A 1 200 ? 3.775 -18.771 -33.504 1.00 68.88 200 SER A CA 1
ATOM 1667 C C . SER A 1 200 ? 4.602 -20.047 -33.352 1.00 68.88 200 SER A C 1
ATOM 1669 O O . SER A 1 200 ? 5.812 -20.003 -33.122 1.00 68.88 200 SER A O 1
ATOM 1671 N N . THR A 1 201 ? 3.958 -21.201 -33.520 1.00 66.75 201 THR A N 1
ATOM 1672 C CA . THR A 1 201 ? 4.640 -22.506 -33.481 1.00 66.75 201 THR A CA 1
ATOM 1673 C C . THR A 1 201 ? 5.579 -22.715 -34.670 1.00 66.75 201 THR A C 1
ATOM 1675 O O . THR A 1 201 ? 6.508 -23.511 -34.565 1.00 66.75 201 THR A O 1
ATOM 1678 N N . ASP A 1 202 ? 5.410 -21.950 -35.753 1.00 69.81 202 ASP A N 1
ATOM 1679 C CA . ASP A 1 202 ? 6.338 -21.940 -36.888 1.00 69.81 202 ASP A CA 1
ATOM 1680 C C . ASP A 1 202 ? 7.649 -21.202 -36.556 1.00 69.81 202 ASP A C 1
ATOM 1682 O O . ASP A 1 202 ? 8.709 -21.540 -37.081 1.00 69.81 202 ASP A O 1
ATOM 1686 N N . GLU A 1 203 ? 7.595 -20.205 -35.667 1.00 70.88 203 GLU A N 1
ATOM 1687 C CA . GLU A 1 203 ? 8.759 -19.404 -35.259 1.00 70.88 203 GLU A CA 1
ATOM 1688 C C . GLU A 1 203 ? 9.472 -19.988 -34.029 1.00 70.88 203 GLU A C 1
ATOM 1690 O O . GLU A 1 203 ? 10.683 -19.817 -33.873 1.00 70.88 203 GLU A O 1
ATOM 1695 N N . ALA A 1 204 ? 8.741 -20.703 -33.168 1.00 72.56 204 ALA A N 1
ATOM 1696 C CA . ALA A 1 204 ? 9.269 -21.364 -31.977 1.00 72.56 204 ALA A CA 1
ATOM 1697 C C . ALA A 1 204 ? 8.657 -22.774 -31.800 1.00 72.56 204 ALA A C 1
ATOM 1699 O O . ALA A 1 204 ? 7.784 -22.974 -30.950 1.00 72.56 204 ALA A O 1
ATOM 1700 N N . PRO A 1 205 ? 9.119 -23.778 -32.568 1.00 72.50 205 PRO A N 1
ATOM 1701 C CA . PRO A 1 205 ? 8.521 -25.120 -32.596 1.00 72.50 205 PRO A CA 1
ATOM 1702 C C . PRO A 1 205 ? 8.602 -25.882 -31.263 1.00 72.50 205 PRO A C 1
ATOM 1704 O O . PRO A 1 205 ? 7.759 -26.734 -30.982 1.00 72.50 205 PRO A O 1
ATOM 1707 N N . ASP A 1 206 ? 9.562 -25.540 -30.401 1.00 75.94 206 ASP A N 1
ATOM 1708 C CA . ASP A 1 206 ? 9.716 -26.161 -29.080 1.00 75.94 206 ASP A CA 1
ATOM 1709 C C . ASP A 1 206 ? 8.877 -25.477 -27.985 1.00 75.94 206 ASP A C 1
ATOM 1711 O O . ASP A 1 206 ? 8.833 -25.944 -26.847 1.00 75.94 206 ASP A O 1
ATOM 1715 N N . TYR A 1 207 ? 8.176 -24.383 -28.301 1.00 67.12 207 TYR A N 1
ATOM 1716 C CA . TYR A 1 207 ? 7.457 -23.571 -27.315 1.00 67.12 207 TYR A CA 1
ATOM 1717 C C . TYR A 1 207 ? 6.394 -24.372 -26.546 1.00 67.12 207 TYR A C 1
ATOM 1719 O O . TYR A 1 207 ? 6.335 -24.313 -25.317 1.00 67.12 207 TYR A O 1
ATOM 1727 N N . LEU A 1 208 ? 5.622 -25.207 -27.250 1.00 68.25 208 LEU A N 1
ATOM 1728 C CA . LEU A 1 208 ? 4.587 -26.063 -26.652 1.00 68.25 208 LEU A CA 1
ATOM 1729 C C . LEU A 1 208 ? 5.144 -27.290 -25.915 1.00 68.25 208 LEU A C 1
ATOM 1731 O O . LEU A 1 208 ? 4.410 -27.949 -25.183 1.00 68.25 208 LEU A O 1
ATOM 1735 N N . GLN A 1 209 ? 6.429 -27.611 -26.088 1.00 73.38 209 GLN A N 1
ATOM 1736 C CA . GLN A 1 209 ? 7.081 -28.663 -25.301 1.00 73.38 209 GLN A CA 1
ATOM 1737 C C . GLN A 1 209 ? 7.458 -28.164 -23.899 1.00 73.38 209 GLN A C 1
ATOM 1739 O O . GLN A 1 209 ? 7.621 -28.967 -22.982 1.00 73.38 209 GLN A O 1
ATOM 1744 N N . VAL A 1 210 ? 7.592 -26.842 -23.731 1.00 66.19 210 VAL A N 1
ATOM 1745 C CA . VAL A 1 210 ? 8.026 -26.198 -22.481 1.00 66.19 210 VAL A CA 1
ATOM 1746 C C . VAL A 1 210 ? 6.864 -25.510 -21.758 1.00 66.19 210 VAL A C 1
ATOM 1748 O O . VAL A 1 210 ? 6.815 -25.519 -20.529 1.00 66.19 210 VAL A O 1
ATOM 1751 N N . ILE A 1 211 ? 5.920 -24.927 -22.500 1.00 52.78 211 ILE A N 1
ATOM 1752 C CA . ILE A 1 211 ? 4.768 -24.196 -21.962 1.00 52.78 211 ILE A CA 1
ATOM 1753 C C . ILE A 1 211 ? 3.492 -24.993 -22.245 1.00 52.78 211 ILE A C 1
ATOM 1755 O O . ILE A 1 211 ? 3.058 -25.105 -23.388 1.00 52.78 211 ILE A O 1
ATOM 1759 N N . SER A 1 212 ? 2.880 -25.538 -21.190 1.00 52.91 212 SER A N 1
ATOM 1760 C CA . SER A 1 212 ? 1.701 -26.410 -21.296 1.00 52.91 212 SER A CA 1
ATOM 1761 C C . SER A 1 212 ? 0.394 -25.666 -21.583 1.00 52.91 212 SER A C 1
ATOM 1763 O O . SER A 1 212 ? -0.524 -26.253 -22.145 1.00 52.91 212 SER A O 1
ATOM 1765 N N . GLU A 1 213 ? 0.302 -24.390 -21.199 1.00 58.31 213 GLU A N 1
ATOM 1766 C CA . GLU A 1 213 ? -0.873 -23.539 -21.428 1.00 58.31 213 GLU A CA 1
ATOM 1767 C C . GLU A 1 213 ? -0.429 -22.135 -21.873 1.00 58.31 213 GLU A C 1
ATOM 1769 O O . GLU A 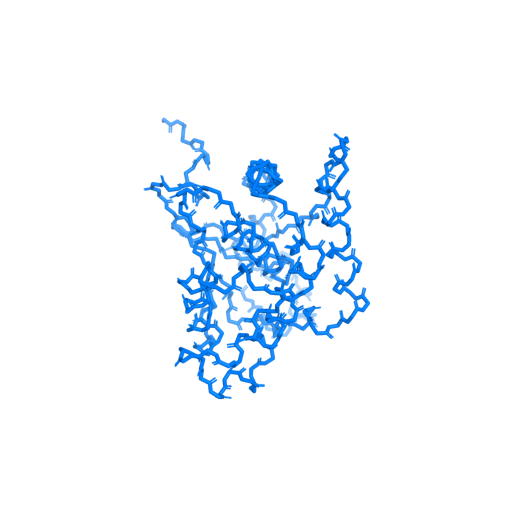1 213 ? -0.221 -21.254 -21.035 1.00 58.31 213 GLU A O 1
ATOM 1774 N N . PRO A 1 214 ? -0.226 -21.918 -23.184 1.00 55.19 214 PRO A N 1
ATOM 1775 C CA . PRO A 1 214 ? -0.010 -20.587 -23.744 1.00 55.19 214 PRO A CA 1
ATOM 1776 C C . PRO A 1 214 ? -1.232 -19.689 -23.531 1.00 55.19 214 PRO A C 1
ATOM 1778 O O . PRO A 1 214 ? -2.365 -20.153 -23.672 1.00 55.19 214 PRO A O 1
ATOM 1781 N N . MET A 1 215 ? -1.000 -18.408 -23.237 1.00 49.44 215 MET A N 1
ATOM 1782 C CA . MET A 1 215 ? -2.030 -17.362 -23.184 1.00 49.44 215 MET A CA 1
ATOM 1783 C C . MET A 1 215 ? -1.888 -16.399 -24.353 1.00 49.44 215 MET A C 1
ATOM 1785 O O . MET A 1 215 ? -0.730 -16.041 -24.658 1.00 49.44 215 MET A O 1
#

pLDDT: mean 75.66, std 17.25, range [24.55, 97.0]